Protein AF-0000000074538104 (afdb_homodimer)

Foldseek 3Di:
DDKDWDALVCLVVVLVQVLVVCVVVVRNVVDDDDSVVVSCVCHVVNQKTKMFDDDPHDTFWMWIKGWAADPVVRFIAIETEDTDGHPVCPPVCRRVVVVVVRVVVCVVRVGDDYDYDDDPVPVVVVVVCVVVVDDDDDDDDDDDDDPVNVVVVVVD/DDKDWDALVCLVVVLVQVLVVCVVVVRNVPDDDDSVVVSCVCHVVNQKTKMFDDDPHDTFWMWIKGWAADPVVRFIAIETEDTDGHPVCPPVCRRVVVVVVRVVVCVVRVGDDYDYDDDPVPVVVVVVCVVVVDDDDDDDDDDDDDPVNVVVVVVD

Sequence (312 aa):
MQIRPANIADTHAIIALIKELAEYEKMPDEVKINEEIFKRHIFENRYANALLAEADGQIVGYAIYFHSFSTWLGRAGIHLEDLYVKQEFRGRGAGLAMIKRLVEICEDEGFGRLEWECLDWNEPSIKFYENLGAKRQSGWLKFRLTKDEIAQIARGMQIRPANIADTHAIIALIKELAEYEKMPDEVKINEEIFKRHIFENRYANALLAEADGQIVGYAIYFHSFSTWLGRAGIHLEDLYVKQEFRGRGAGLAMIKRLVEICEDEGFGRLEWECLDWNEPSIKFYENLGAKRQSGWLKFRLTKDEIAQIARG

InterPro domains:
  IPR000182 GNAT domain [PF00583] (28-133)
  IPR000182 GNAT domain [PS51186] (1-155)
  IPR016181 Acyl-CoA N-acyltransferase [SSF55729] (1-144)
  IPR051016 Diverse Substrate Acetyltransferase [PTHR10545] (1-154)

Radius of gyration: 19.45 Å; Cα contacts (8 Å, |Δi|>4): 599; chains: 2; bounding box: 44×61×44 Å

Solvent-accessible surface area (backbone atoms only — not comparable to full-atom values): 16644 Å² total; per-residue (Å²): 121,45,78,42,75,60,54,74,89,43,48,66,63,52,53,52,49,51,49,51,47,27,47,74,70,73,43,54,85,62,55,59,60,45,69,68,54,26,47,40,34,36,65,68,68,53,40,34,47,44,38,32,29,33,48,96,92,36,81,47,30,41,34,36,31,27,50,28,62,37,80,37,50,26,26,33,25,37,34,44,69,43,79,47,59,42,77,92,58,56,96,70,51,56,68,57,53,53,50,40,53,52,32,44,50,29,61,77,72,62,32,50,37,44,32,36,66,41,57,68,80,44,56,72,59,52,51,53,42,48,73,67,58,37,41,80,62,78,62,63,39,38,38,36,32,41,59,65,47,34,53,46,57,59,67,103,122,46,79,43,76,60,55,75,88,43,49,66,63,51,53,53,51,50,50,51,48,26,47,75,70,73,41,53,86,62,54,59,60,45,67,70,55,26,46,40,34,36,67,69,68,52,41,31,48,44,39,32,29,34,49,96,92,36,81,47,30,40,34,36,32,27,52,28,63,37,79,37,51,26,27,33,24,37,35,42,69,42,78,49,57,42,76,92,58,57,95,70,51,56,68,58,53,54,52,42,53,52,34,45,49,29,62,76,70,62,32,47,38,44,32,36,65,40,57,68,81,43,58,72,59,53,52,53,42,48,72,68,61,37,40,79,62,78,64,62,40,38,36,37,32,42,60,67,47,34,52,48,57,58,68,103

Structure (mmCIF, N/CA/C/O backbone):
data_AF-0000000074538104-model_v1
#
loop_
_entity.id
_entity.type
_entity.pdbx_description
1 polymer 'N-acetyltransferase domain-containing protein'
#
loop_
_atom_site.group_PDB
_atom_site.id
_atom_site.type_symbol
_atom_site.label_atom_id
_atom_site.label_alt_id
_atom_site.label_comp_id
_atom_site.label_asym_id
_atom_site.label_entity_id
_atom_site.label_seq_id
_atom_site.pdbx_PDB_ins_code
_atom_site.Cartn_x
_atom_site.Cartn_y
_atom_site.Cartn_z
_atom_site.occupancy
_atom_site.B_iso_or_equiv
_atom_site.auth_seq_id
_atom_site.auth_comp_id
_atom_site.auth_asym_id
_atom_site.auth_atom_id
_atom_site.pdbx_PDB_model_num
ATOM 1 N N . MET A 1 1 ? -9.586 -27.438 -4.395 1 91.75 1 MET A N 1
ATOM 2 C CA . MET A 1 1 ? -8.781 -26.219 -4.242 1 91.75 1 MET A CA 1
ATOM 3 C C . MET A 1 1 ? -8.57 -25.891 -2.77 1 91.75 1 MET A C 1
ATOM 5 O O . MET A 1 1 ? -9.531 -25.828 -1.998 1 91.75 1 MET A O 1
ATOM 9 N N . GLN A 1 2 ? -7.395 -25.859 -2.287 1 96.56 2 GLN A N 1
ATOM 10 C CA . GLN A 1 2 ? -7.043 -25.516 -0.916 1 96.56 2 GLN A CA 1
ATOM 11 C C . GLN A 1 2 ? -6.234 -24.219 -0.87 1 96.56 2 GLN A C 1
ATOM 13 O O . GLN A 1 2 ? -5.309 -24.031 -1.663 1 96.56 2 GLN A O 1
ATOM 18 N N . ILE A 1 3 ? -6.676 -23.312 0.027 1 98.5 3 ILE A N 1
ATOM 19 C CA . ILE A 1 3 ? -5.93 -22.078 0.253 1 98.5 3 ILE A CA 1
ATOM 20 C C . ILE A 1 3 ? -5.219 -22.141 1.604 1 98.5 3 ILE A C 1
ATOM 22 O O . ILE A 1 3 ? -5.836 -22.469 2.621 1 98.5 3 ILE A O 1
ATOM 26 N N . ARG A 1 4 ? -3.984 -21.875 1.626 1 98.44 4 ARG A N 1
ATOM 27 C CA . ARG A 1 4 ? -3.254 -21.875 2.891 1 98.44 4 ARG A CA 1
ATOM 28 C C . ARG A 1 4 ? -2.217 -20.75 2.918 1 98.44 4 ARG A C 1
ATOM 30 O O . ARG A 1 4 ? -1.737 -20.312 1.87 1 98.44 4 ARG A O 1
ATOM 37 N N . PRO A 1 5 ? -1.879 -20.281 4.152 1 98.69 5 PRO A N 1
ATOM 38 C CA . PRO A 1 5 ? -0.744 -19.359 4.234 1 98.69 5 PRO A CA 1
ATOM 39 C C . PRO A 1 5 ? 0.569 -19.984 3.789 1 98.69 5 PRO A C 1
ATOM 41 O O . PRO A 1 5 ? 0.793 -21.188 4.027 1 98.69 5 PRO A O 1
ATOM 44 N N . ALA A 1 6 ? 1.395 -19.219 3.143 1 98.75 6 ALA A N 1
ATOM 45 C CA . ALA A 1 6 ? 2.729 -19.688 2.768 1 98.75 6 ALA A CA 1
ATOM 46 C C . ALA A 1 6 ? 3.662 -19.703 3.977 1 98.75 6 ALA A C 1
ATOM 48 O O . ALA A 1 6 ? 3.41 -19.016 4.973 1 98.75 6 ALA A O 1
ATOM 49 N N . ASN A 1 7 ? 4.633 -20.531 3.936 1 98.25 7 ASN A N 1
ATOM 50 C CA . ASN A 1 7 ? 5.758 -20.5 4.863 1 98.25 7 ASN A CA 1
ATOM 51 C C . ASN A 1 7 ? 7.094 -20.453 4.129 1 98.25 7 ASN A C 1
ATOM 53 O O . ASN A 1 7 ? 7.129 -20.484 2.896 1 98.25 7 ASN A O 1
ATOM 57 N N . ILE A 1 8 ? 8.164 -20.328 4.902 1 98.25 8 ILE A N 1
ATOM 58 C CA . ILE A 1 8 ? 9.484 -20.047 4.352 1 98.25 8 ILE A CA 1
ATOM 59 C C . ILE A 1 8 ? 9.898 -21.188 3.41 1 98.25 8 ILE A C 1
ATOM 61 O O . ILE A 1 8 ? 10.617 -20.953 2.439 1 98.25 8 ILE A O 1
ATOM 65 N N . ALA A 1 9 ? 9.43 -22.375 3.572 1 98 9 ALA A N 1
ATOM 66 C CA . ALA A 1 9 ? 9.766 -23.516 2.727 1 98 9 ALA A CA 1
ATOM 67 C C . ALA A 1 9 ? 9.148 -23.359 1.339 1 98 9 ALA A C 1
ATOM 69 O O . ALA A 1 9 ? 9.539 -24.062 0.399 1 98 9 ALA A O 1
ATOM 70 N N . ASP A 1 10 ? 8.195 -22.469 1.176 1 98.38 10 ASP A N 1
ATOM 71 C CA . ASP A 1 10 ? 7.484 -22.281 -0.087 1 98.38 10 ASP A CA 1
ATOM 72 C C . ASP A 1 10 ? 8.172 -21.234 -0.953 1 98.38 10 ASP A C 1
ATOM 74 O O . ASP A 1 10 ? 7.688 -20.906 -2.035 1 98.38 10 ASP A O 1
ATOM 78 N N . THR A 1 11 ? 9.312 -20.734 -0.512 1 98.38 11 THR A N 1
ATOM 79 C CA . THR A 1 11 ? 9.953 -19.578 -1.119 1 98.38 11 THR A CA 1
ATOM 80 C C . THR A 1 11 ? 10.211 -19.812 -2.605 1 98.38 11 THR A C 1
ATOM 82 O O . THR A 1 11 ? 9.836 -19 -3.443 1 98.38 11 THR A O 1
ATOM 85 N N . HIS A 1 12 ? 10.773 -20.922 -2.93 1 97.88 12 HIS A N 1
ATOM 86 C CA . HIS A 1 12 ? 11.125 -21.203 -4.316 1 97.88 12 HIS A CA 1
ATOM 87 C C . HIS A 1 12 ? 9.883 -21.266 -5.195 1 97.88 12 HIS A C 1
ATOM 89 O O . HIS A 1 12 ? 9.875 -20.734 -6.312 1 97.88 12 HIS A O 1
ATOM 95 N N . ALA A 1 13 ? 8.875 -21.906 -4.711 1 98.25 13 ALA A N 1
ATOM 96 C CA . ALA A 1 13 ? 7.629 -22.031 -5.465 1 98.25 13 ALA A CA 1
ATOM 97 C C . ALA A 1 13 ? 6.996 -20.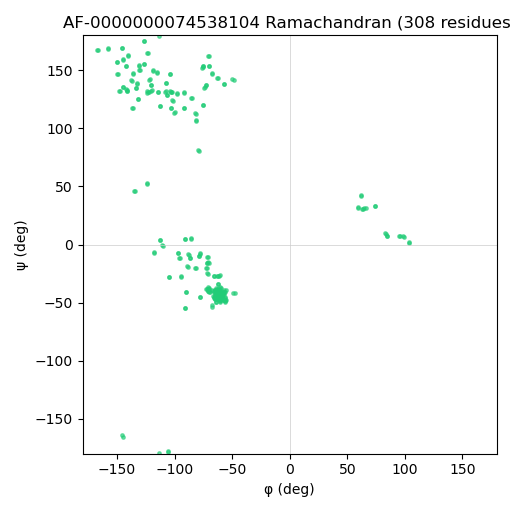672 -5.703 1 98.25 13 ALA A C 1
ATOM 99 O O . ALA A 1 13 ? 6.488 -20.391 -6.793 1 98.25 13 ALA A O 1
ATOM 100 N N . ILE A 1 14 ? 7.02 -19.812 -4.719 1 98.75 14 ILE A N 1
ATOM 101 C CA . ILE A 1 14 ? 6.438 -18.484 -4.824 1 98.75 14 ILE A CA 1
ATOM 102 C C . ILE A 1 14 ? 7.191 -17.672 -5.871 1 98.75 14 ILE A C 1
ATOM 104 O O . ILE A 1 14 ? 6.582 -17.047 -6.75 1 98.75 14 ILE A O 1
ATOM 108 N N . ILE A 1 15 ? 8.523 -17.719 -5.793 1 98.62 15 ILE A N 1
ATOM 109 C CA . ILE A 1 15 ? 9.352 -16.938 -6.715 1 98.62 15 ILE A CA 1
ATOM 110 C C . ILE A 1 15 ? 9.117 -17.422 -8.141 1 98.62 15 ILE A C 1
ATOM 112 O O . ILE A 1 15 ? 9.055 -16.625 -9.078 1 98.62 15 ILE A O 1
ATOM 116 N N . ALA A 1 16 ? 8.953 -18.734 -8.32 1 98.38 16 ALA A N 1
ATOM 117 C CA . ALA A 1 16 ? 8.664 -19.281 -9.641 1 98.38 16 ALA A CA 1
ATOM 118 C C . ALA A 1 16 ? 7.344 -18.75 -10.188 1 98.38 16 ALA A C 1
ATOM 120 O O . ALA A 1 16 ? 7.246 -18.406 -11.367 1 98.38 16 ALA A O 1
ATOM 121 N N . LEU A 1 17 ? 6.371 -18.641 -9.383 1 98.69 17 LEU A N 1
ATOM 122 C CA . LEU A 1 17 ? 5.07 -18.125 -9.797 1 98.69 17 LEU A CA 1
ATOM 123 C C . LEU A 1 17 ? 5.145 -16.625 -10.094 1 98.69 17 LEU A C 1
ATOM 125 O O . LEU A 1 17 ? 4.469 -16.141 -10.992 1 98.69 17 LEU A O 1
ATOM 129 N N . ILE A 1 18 ? 5.934 -15.898 -9.305 1 98.75 18 ILE A N 1
ATOM 130 C CA . ILE A 1 18 ? 6.145 -14.484 -9.57 1 98.75 18 ILE A CA 1
ATOM 131 C C . ILE A 1 18 ? 6.727 -14.305 -10.969 1 98.75 18 ILE A C 1
ATOM 133 O O . ILE A 1 18 ? 6.281 -13.438 -11.734 1 98.75 18 ILE A O 1
ATOM 137 N N . LYS A 1 19 ? 7.676 -15.117 -11.289 1 98.5 19 LYS A N 1
ATOM 138 C CA . LYS A 1 19 ? 8.297 -15.047 -12.609 1 98.5 19 LYS A CA 1
ATOM 139 C C . LYS A 1 19 ? 7.293 -15.391 -13.711 1 98.5 19 LYS A C 1
ATOM 141 O O . LYS A 1 19 ? 7.301 -14.781 -14.781 1 98.5 19 LYS A O 1
ATOM 146 N N . GLU A 1 20 ? 6.453 -16.359 -13.469 1 98.31 20 GLU A N 1
ATOM 147 C CA . GLU A 1 20 ? 5.414 -16.719 -14.43 1 98.31 20 GLU A CA 1
ATOM 148 C C . GLU A 1 20 ? 4.438 -15.562 -14.641 1 98.31 20 GLU A C 1
ATOM 150 O O . GLU A 1 20 ? 4.023 -15.289 -15.766 1 98.31 20 GLU A O 1
ATOM 155 N N . LEU A 1 21 ? 4.082 -14.914 -13.562 1 98.38 21 LEU A N 1
ATOM 156 C CA . LEU A 1 21 ? 3.221 -13.742 -13.664 1 98.38 21 LEU A CA 1
ATOM 157 C C . LEU A 1 21 ? 3.879 -12.656 -14.508 1 98.38 21 LEU A C 1
ATOM 159 O O . LEU A 1 21 ? 3.232 -12.055 -15.367 1 98.38 21 LEU A O 1
ATOM 163 N N . ALA A 1 22 ? 5.109 -12.391 -14.203 1 98.06 22 ALA A N 1
ATOM 164 C CA . ALA A 1 22 ? 5.84 -11.367 -14.953 1 98.06 22 ALA A CA 1
ATOM 165 C C . ALA A 1 22 ? 5.855 -11.695 -16.438 1 98.06 22 ALA A C 1
ATOM 167 O O . ALA A 1 22 ? 5.723 -10.805 -17.281 1 98.06 22 ALA A O 1
ATOM 168 N N . GLU A 1 23 ? 6.035 -12.945 -16.781 1 97.81 23 GLU A N 1
ATOM 169 C CA . GLU A 1 23 ? 5.973 -13.375 -18.172 1 97.81 23 GLU A CA 1
ATOM 170 C C . GLU A 1 23 ? 4.598 -13.109 -18.766 1 97.81 23 GLU A C 1
ATOM 172 O O . GLU A 1 23 ? 4.488 -12.555 -19.875 1 97.81 23 GLU A O 1
ATOM 177 N N . TYR A 1 24 ? 3.615 -13.484 -18.031 1 96.88 24 TYR A N 1
ATOM 178 C CA . TYR A 1 24 ? 2.242 -13.258 -18.469 1 96.88 24 TYR A CA 1
ATOM 179 C C . TYR A 1 24 ? 1.994 -11.773 -18.734 1 96.88 24 TYR A C 1
ATOM 181 O O . TYR A 1 24 ? 1.3 -11.406 -19.688 1 96.88 24 TYR A O 1
ATOM 189 N N . GLU A 1 25 ? 2.576 -10.906 -17.875 1 96.44 25 GLU A N 1
ATOM 190 C CA . GLU A 1 25 ? 2.381 -9.461 -17.953 1 96.44 25 GLU A CA 1
ATOM 191 C C . GLU A 1 25 ? 3.371 -8.828 -18.922 1 96.44 25 GLU A C 1
ATOM 193 O O . GLU A 1 25 ? 3.447 -7.598 -19.031 1 96.44 25 GLU A O 1
ATOM 198 N N . LYS A 1 26 ? 4.211 -9.625 -19.641 1 96.12 26 LYS A N 1
ATOM 199 C CA . LYS A 1 26 ? 5.148 -9.203 -20.688 1 96.12 26 LYS A CA 1
ATOM 200 C C . LYS A 1 26 ? 6.254 -8.328 -20.094 1 96.12 26 LYS A C 1
ATOM 202 O O . LYS A 1 26 ? 6.742 -7.41 -20.766 1 96.12 26 LYS A O 1
ATOM 207 N N . MET A 1 27 ? 6.625 -8.594 -18.781 1 95.94 27 MET A N 1
ATOM 208 C CA . MET A 1 27 ? 7.68 -7.832 -18.125 1 95.94 27 MET A CA 1
ATOM 209 C C . MET A 1 27 ? 8.625 -8.758 -17.375 1 95.94 27 MET A C 1
ATOM 211 O O . MET A 1 27 ? 8.938 -8.523 -16.203 1 95.94 27 MET A O 1
ATOM 215 N N . PRO A 1 28 ? 9.094 -9.891 -17.969 1 95.81 28 PRO A N 1
ATOM 216 C CA . PRO A 1 28 ? 9.93 -10.852 -17.234 1 95.81 28 PRO A CA 1
ATOM 217 C C . PRO A 1 28 ? 11.242 -10.25 -16.766 1 95.81 28 PRO A C 1
ATOM 219 O O . PRO A 1 28 ? 11.781 -10.664 -15.727 1 95.81 28 PRO A O 1
ATOM 222 N N . ASP A 1 29 ? 11.766 -9.234 -17.453 1 96.06 29 ASP A N 1
ATOM 223 C CA . ASP A 1 29 ? 13.07 -8.664 -17.141 1 96.06 29 ASP A CA 1
ATOM 224 C C . ASP A 1 29 ? 13 -7.738 -15.938 1 96.06 29 ASP A C 1
ATOM 226 O O . ASP A 1 29 ? 14.031 -7.332 -15.391 1 96.06 29 ASP A O 1
ATOM 230 N N . GLU A 1 30 ? 11.836 -7.484 -15.484 1 95.62 30 GLU A N 1
ATOM 231 C CA . GLU A 1 30 ? 11.648 -6.559 -14.375 1 95.62 30 GLU A CA 1
ATOM 232 C C . GLU A 1 30 ? 11.781 -7.277 -13.031 1 95.62 30 GLU A C 1
ATOM 234 O O . GLU A 1 30 ? 11.891 -6.637 -11.984 1 95.62 30 GLU A O 1
ATOM 239 N N . VAL A 1 31 ? 11.805 -8.602 -13.023 1 98.12 31 VAL A N 1
ATOM 240 C CA . VAL A 1 31 ? 11.922 -9.367 -11.789 1 98.12 31 VAL A CA 1
ATOM 241 C C . VAL A 1 31 ? 13.391 -9.445 -11.367 1 98.12 31 VAL A C 1
ATOM 243 O O . VAL A 1 31 ? 14.219 -10.016 -12.078 1 98.12 31 VAL A O 1
ATOM 246 N N . LYS A 1 32 ? 13.711 -8.812 -10.266 1 98.12 32 LYS A N 1
ATOM 247 C CA . LYS A 1 32 ? 15.078 -8.719 -9.766 1 98.12 32 LYS A CA 1
ATOM 248 C C . LYS A 1 32 ? 15.172 -9.25 -8.336 1 98.12 32 LYS A C 1
ATOM 250 O O . LYS A 1 32 ? 15.82 -8.641 -7.484 1 98.12 32 LYS A O 1
ATOM 255 N N . ILE A 1 33 ? 14.672 -10.438 -8.148 1 98.31 33 ILE A N 1
ATOM 256 C CA . ILE A 1 33 ? 14.539 -10.984 -6.801 1 98.31 33 ILE A CA 1
ATOM 257 C C . ILE A 1 33 ? 15.844 -11.648 -6.375 1 98.31 33 ILE A C 1
ATOM 259 O O . ILE A 1 33 ? 16.406 -12.453 -7.113 1 98.31 33 ILE A O 1
ATOM 263 N N . ASN A 1 34 ? 16.344 -11.227 -5.23 1 98.12 34 ASN A N 1
ATOM 264 C CA . ASN A 1 34 ? 17.312 -11.992 -4.445 1 98.12 34 ASN A CA 1
ATOM 265 C C . ASN A 1 34 ? 16.609 -12.875 -3.412 1 98.12 34 ASN A C 1
ATOM 267 O O . ASN A 1 34 ? 15.938 -12.359 -2.512 1 98.12 34 ASN A O 1
ATOM 271 N N . GLU A 1 35 ? 16.766 -14.172 -3.545 1 98.19 35 GLU A N 1
ATOM 272 C CA . GLU A 1 35 ? 15.984 -15.117 -2.762 1 98.19 35 GLU A CA 1
ATOM 273 C C . GLU A 1 35 ? 16.172 -14.898 -1.266 1 98.19 35 GLU A C 1
ATOM 275 O O . GLU A 1 35 ? 15.219 -14.953 -0.494 1 98.19 35 GLU A O 1
ATOM 280 N N . GLU A 1 36 ? 17.375 -14.672 -0.862 1 98.06 36 GLU A N 1
ATOM 281 C CA . GLU A 1 36 ? 17.656 -14.492 0.559 1 98.06 36 GLU A CA 1
ATOM 282 C C . GLU A 1 36 ? 16.969 -13.234 1.099 1 98.06 36 GLU A C 1
ATOM 284 O O . GLU A 1 36 ? 16.406 -13.25 2.191 1 98.06 36 GLU A O 1
ATOM 289 N N . ILE A 1 37 ? 17.094 -12.211 0.357 1 98.19 37 ILE A N 1
ATOM 290 C CA . ILE A 1 37 ? 16.453 -10.961 0.762 1 98.19 37 ILE A CA 1
ATOM 291 C C . ILE A 1 37 ? 14.938 -11.141 0.784 1 98.19 37 ILE A C 1
ATOM 293 O O . ILE A 1 37 ? 14.266 -10.688 1.716 1 98.19 37 ILE A O 1
ATOM 297 N N . PHE A 1 38 ? 14.445 -11.852 -0.234 1 98.62 38 PHE A N 1
ATOM 298 C CA . PHE A 1 38 ? 13.016 -12.133 -0.314 1 98.62 38 PHE A CA 1
ATOM 299 C C . PHE A 1 38 ? 12.539 -12.867 0.933 1 98.62 38 PHE A C 1
ATOM 301 O O . PHE A 1 38 ? 11.578 -12.445 1.577 1 98.62 38 PHE A O 1
ATOM 308 N N . LYS A 1 39 ? 13.211 -13.852 1.328 1 97.94 39 LYS A N 1
ATOM 309 C CA . LYS A 1 39 ? 12.883 -14.656 2.498 1 97.94 39 LYS A CA 1
ATOM 310 C C . LYS A 1 39 ? 12.883 -13.812 3.77 1 97.94 39 LYS A C 1
ATOM 312 O O . LYS A 1 39 ? 11.961 -13.898 4.578 1 97.94 39 LYS A O 1
ATOM 317 N N . ARG A 1 40 ? 13.875 -13.078 3.844 1 98.06 40 ARG A N 1
ATOM 318 C CA . ARG A 1 40 ? 14.016 -12.258 5.043 1 98.06 40 ARG A CA 1
ATOM 319 C C . ARG A 1 40 ? 12.891 -11.227 5.141 1 98.06 40 ARG A C 1
ATOM 321 O O . ARG A 1 40 ? 12.266 -11.086 6.191 1 98.06 40 ARG A O 1
ATOM 328 N N . HIS A 1 41 ? 12.602 -10.57 4.047 1 98.62 41 HIS A N 1
ATOM 329 C CA . HIS A 1 41 ? 11.633 -9.477 4.055 1 98.62 41 HIS A CA 1
ATOM 330 C C . HIS A 1 41 ? 10.219 -10 4.25 1 98.62 41 HIS A C 1
ATOM 332 O O . HIS A 1 41 ? 9.406 -9.359 4.926 1 98.62 41 HIS A O 1
ATOM 338 N N . ILE A 1 42 ? 9.906 -11.117 3.654 1 98.5 42 ILE A N 1
ATOM 339 C CA . ILE A 1 42 ? 8.523 -11.57 3.688 1 98.5 42 ILE A CA 1
ATOM 340 C C . ILE A 1 42 ? 8.297 -12.453 4.914 1 98.5 42 ILE A C 1
ATOM 342 O O . ILE A 1 42 ? 7.289 -12.3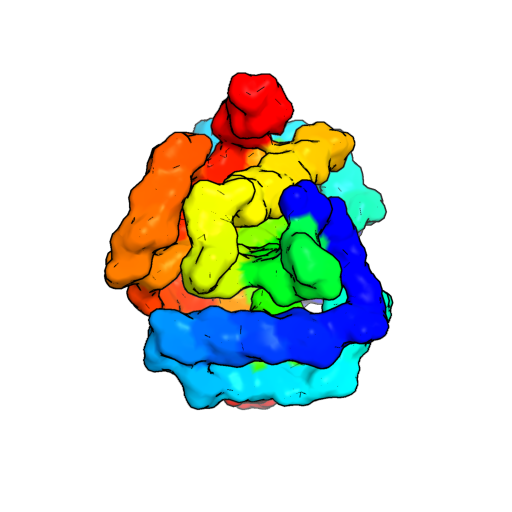12 5.613 1 98.5 42 ILE A O 1
ATOM 346 N N . PHE A 1 43 ? 9.266 -13.359 5.258 1 98.19 43 PHE A N 1
ATOM 347 C CA . PHE A 1 43 ? 8.961 -14.398 6.238 1 98.19 43 PHE A CA 1
ATOM 348 C C . PHE A 1 43 ? 9.609 -14.078 7.582 1 98.19 43 PHE A C 1
ATOM 350 O O . PHE A 1 43 ? 9.094 -14.469 8.633 1 98.19 43 PHE A O 1
ATOM 357 N N . GLU A 1 44 ? 10.672 -13.391 7.613 1 97.62 44 GLU A N 1
ATOM 358 C CA . GLU A 1 44 ? 11.305 -13.023 8.875 1 97.62 44 GLU A CA 1
ATOM 359 C C . GLU A 1 44 ? 10.789 -11.688 9.383 1 97.62 44 GLU A C 1
ATOM 361 O O . GLU A 1 44 ? 10.273 -11.594 10.5 1 97.62 44 GLU A O 1
ATOM 366 N N . ASN A 1 45 ? 10.883 -10.648 8.531 1 98.19 45 ASN A N 1
ATOM 367 C CA . ASN A 1 45 ? 10.469 -9.305 8.922 1 98.19 45 ASN A CA 1
ATOM 368 C C . ASN A 1 45 ? 8.953 -9.125 8.781 1 98.19 45 ASN A C 1
ATOM 370 O O . ASN A 1 45 ? 8.383 -8.18 9.328 1 98.19 45 ASN A O 1
ATOM 374 N N . ARG A 1 46 ? 8.289 -9.953 7.984 1 98.06 46 ARG A N 1
ATOM 375 C CA . ARG A 1 46 ? 6.836 -10.016 7.812 1 98.06 46 ARG A CA 1
ATOM 376 C C . ARG A 1 46 ? 6.293 -8.695 7.266 1 98.06 46 ARG A C 1
ATOM 378 O O . ARG A 1 46 ? 5.258 -8.211 7.723 1 98.06 46 ARG A O 1
ATOM 385 N N . TYR A 1 47 ? 7.051 -8.117 6.246 1 98.75 47 TYR A N 1
ATOM 386 C CA . TYR A 1 47 ? 6.59 -6.902 5.586 1 98.75 47 TYR A CA 1
ATOM 387 C C . TYR A 1 47 ? 5.41 -7.199 4.668 1 98.75 47 TYR A C 1
ATOM 389 O O . TYR A 1 47 ? 4.684 -6.285 4.266 1 98.75 47 TYR A O 1
ATOM 397 N N . ALA A 1 48 ? 5.258 -8.469 4.285 1 98.75 48 ALA A N 1
ATOM 398 C CA . ALA A 1 48 ? 4.141 -8.945 3.477 1 98.75 48 ALA A CA 1
ATOM 399 C C . ALA A 1 48 ? 3.746 -10.367 3.865 1 98.75 48 ALA A C 1
ATOM 401 O O . ALA A 1 48 ? 4.426 -11.008 4.668 1 98.75 48 ALA A O 1
ATOM 402 N N . ASN A 1 49 ? 2.637 -10.75 3.342 1 98.75 49 ASN A N 1
ATOM 403 C CA . ASN A 1 49 ? 2.102 -12.094 3.521 1 98.75 49 ASN A CA 1
ATOM 404 C C . ASN A 1 49 ? 1.787 -12.758 2.184 1 98.75 49 ASN A C 1
ATOM 406 O O . ASN A 1 49 ? 1.58 -12.07 1.181 1 98.75 49 ASN A O 1
ATOM 410 N N . ALA A 1 50 ? 1.811 -14.078 2.254 1 98.88 50 ALA A N 1
ATOM 411 C CA . ALA A 1 50 ? 1.508 -14.812 1.028 1 98.88 50 ALA A CA 1
ATOM 412 C C . ALA A 1 50 ? 0.517 -15.945 1.297 1 98.88 50 ALA A C 1
ATOM 414 O O . ALA A 1 50 ? 0.61 -16.625 2.316 1 98.88 50 ALA A O 1
ATOM 415 N N . LEU A 1 51 ? -0.465 -16.062 0.439 1 98.88 51 LEU A N 1
ATOM 416 C CA . LEU A 1 51 ? -1.356 -17.203 0.354 1 98.88 51 LEU A CA 1
ATOM 417 C C . LEU A 1 51 ? -1.001 -18.078 -0.842 1 98.88 51 LEU A C 1
ATOM 419 O O . LEU A 1 51 ? -0.583 -17.578 -1.886 1 98.88 51 LEU A O 1
ATOM 423 N N . LEU A 1 52 ? -1.193 -19.375 -0.686 1 98.88 52 LEU A N 1
ATOM 424 C CA . LEU A 1 52 ? -1.009 -20.312 -1.78 1 98.88 52 LEU A CA 1
ATOM 425 C C . LEU A 1 52 ? -2.297 -21.078 -2.061 1 98.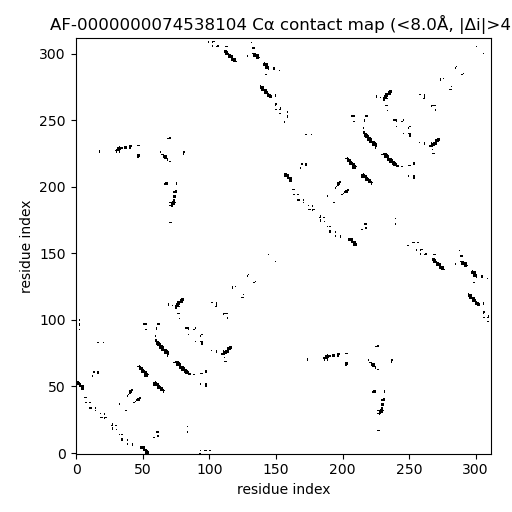88 52 LEU A C 1
ATOM 427 O O . LEU A 1 52 ? -3.004 -21.484 -1.131 1 98.88 52 LEU A O 1
ATOM 431 N N . ALA A 1 53 ? -2.576 -21.219 -3.316 1 98.81 53 ALA A N 1
ATOM 432 C CA . ALA A 1 53 ? -3.625 -22.125 -3.775 1 98.81 53 ALA A CA 1
ATOM 433 C C . ALA A 1 53 ? -3.039 -23.469 -4.227 1 98.81 53 ALA A C 1
ATOM 435 O O . ALA A 1 53 ? -2.096 -23.5 -5.02 1 98.81 53 ALA A O 1
ATOM 436 N N . GLU A 1 54 ? -3.594 -24.5 -3.715 1 98.31 54 GLU A N 1
ATOM 437 C CA . GLU A 1 54 ? -3.137 -25.844 -4.059 1 98.31 54 GLU A CA 1
ATOM 438 C C . GLU A 1 54 ? -4.258 -26.656 -4.695 1 98.31 54 GLU A C 1
ATOM 440 O O . GLU A 1 54 ? -5.402 -26.609 -4.246 1 98.31 54 GLU A O 1
ATOM 445 N N . ALA A 1 55 ? -3.945 -27.297 -5.758 1 96.12 55 ALA A N 1
ATOM 446 C CA . ALA A 1 55 ? -4.832 -28.219 -6.461 1 96.12 55 ALA A CA 1
ATOM 447 C C . ALA A 1 55 ? -4.051 -29.391 -7.066 1 96.12 55 ALA A C 1
ATOM 449 O O . ALA A 1 55 ? -2.959 -29.188 -7.609 1 96.12 55 ALA A O 1
ATOM 450 N N . ASP A 1 56 ? -4.641 -30.641 -6.883 1 93.06 56 ASP A N 1
ATOM 451 C CA . ASP A 1 56 ? -4.047 -31.828 -7.488 1 93.06 56 ASP A CA 1
ATOM 452 C C . ASP A 1 56 ? -2.613 -32.031 -7.004 1 93.06 56 ASP A C 1
ATOM 454 O O . ASP A 1 56 ? -1.713 -32.281 -7.805 1 93.06 56 ASP A O 1
ATOM 458 N N . GLY A 1 57 ? -2.34 -31.641 -5.789 1 92.5 57 GLY A N 1
ATOM 459 C CA . GLY A 1 57 ? -1.068 -31.891 -5.133 1 92.5 57 GLY A CA 1
ATOM 460 C C . GLY A 1 57 ? 0.011 -30.891 -5.504 1 92.5 57 GLY A C 1
ATOM 461 O O . GLY A 1 57 ? 1.185 -31.094 -5.188 1 92.5 57 GLY A O 1
ATOM 462 N N . GLN A 1 58 ? -0.405 -29.844 -6.188 1 96.19 58 GLN A N 1
ATOM 463 C CA . GLN A 1 58 ? 0.595 -28.859 -6.59 1 96.19 58 GLN A CA 1
ATOM 464 C C . GLN A 1 58 ? 0.148 -27.453 -6.234 1 96.19 58 GLN A C 1
ATOM 466 O O . GLN A 1 58 ? -1.049 -27.188 -6.094 1 96.19 58 GLN A O 1
ATOM 471 N N . ILE A 1 59 ? 1.152 -26.594 -6.047 1 98.31 59 ILE A N 1
ATOM 472 C CA . ILE A 1 59 ? 0.872 -25.172 -5.898 1 98.31 59 ILE A CA 1
ATOM 473 C C . ILE A 1 59 ? 0.522 -24.562 -7.258 1 98.31 59 ILE A C 1
ATOM 475 O O . ILE A 1 59 ? 1.339 -24.594 -8.18 1 98.31 59 ILE A O 1
ATOM 479 N N . VAL A 1 60 ? -0.7 -24 -7.383 1 98.06 60 VAL A N 1
ATOM 480 C CA . VAL A 1 60 ? -1.172 -23.609 -8.703 1 98.06 60 VAL A CA 1
ATOM 481 C C . VAL A 1 60 ? -1.396 -22.094 -8.75 1 98.06 60 VAL A C 1
ATOM 483 O O . VAL A 1 60 ? -1.705 -21.531 -9.805 1 98.06 60 VAL A O 1
ATOM 486 N N . GLY A 1 61 ? -1.289 -21.391 -7.617 1 98.69 61 GLY A N 1
ATOM 487 C CA . GLY A 1 61 ? -1.485 -19.953 -7.543 1 98.69 61 GLY A CA 1
ATOM 488 C C . GLY A 1 61 ? -1.002 -19.344 -6.234 1 98.69 61 GLY A C 1
ATOM 489 O O . GLY A 1 61 ? -0.66 -20.078 -5.301 1 98.69 61 GLY A O 1
ATOM 490 N N . TYR A 1 62 ? -0.927 -18.031 -6.262 1 98.88 62 TYR A N 1
ATOM 491 C CA . TYR A 1 62 ? -0.507 -17.312 -5.059 1 98.88 62 TYR A CA 1
ATOM 492 C C . TYR A 1 62 ? -1.136 -15.93 -4.996 1 98.88 62 TYR A C 1
ATOM 494 O O . TYR A 1 62 ? -1.616 -15.414 -6.008 1 98.88 62 TYR A O 1
ATOM 502 N N . ALA A 1 63 ? -1.222 -15.398 -3.82 1 98.94 63 ALA A N 1
ATOM 503 C CA . ALA A 1 63 ? -1.517 -14 -3.539 1 98.94 63 ALA A CA 1
ATOM 504 C C . ALA A 1 63 ? -0.527 -13.422 -2.531 1 98.94 63 ALA A C 1
ATOM 506 O O . ALA A 1 63 ? -0.272 -14.023 -1.486 1 98.94 63 ALA A O 1
ATOM 507 N N . ILE A 1 64 ? 0.11 -12.344 -2.875 1 98.94 64 ILE A N 1
ATOM 508 C CA . ILE A 1 64 ? 0.937 -11.602 -1.932 1 98.94 64 ILE A CA 1
ATOM 509 C C . ILE A 1 64 ? 0.244 -10.289 -1.559 1 98.94 64 ILE A C 1
ATOM 511 O O . ILE A 1 64 ? -0.255 -9.578 -2.43 1 98.94 64 ILE A O 1
ATOM 515 N N . TYR A 1 65 ? 0.181 -10.023 -0.268 1 98.94 65 TYR A N 1
ATOM 516 C CA . TYR A 1 65 ? -0.508 -8.828 0.221 1 98.94 65 TYR A CA 1
ATOM 517 C C . TYR A 1 65 ? 0.196 -8.258 1.444 1 98.94 65 TYR A C 1
ATOM 519 O O . TYR A 1 65 ? 1.009 -8.938 2.076 1 98.94 65 TYR A O 1
ATOM 527 N N . PHE A 1 66 ? -0.023 -7.016 1.736 1 98.88 66 PHE A N 1
ATOM 528 C CA . PHE A 1 66 ? 0.467 -6.371 2.949 1 98.88 66 PHE A CA 1
ATOM 529 C C . PHE A 1 66 ? -0.584 -5.43 3.523 1 98.88 66 PHE A C 1
ATOM 531 O O . PHE A 1 66 ? -1.579 -5.125 2.861 1 98.88 66 PHE A O 1
ATOM 538 N N . HIS A 1 67 ? -0.412 -5.055 4.777 1 98.75 67 HIS A N 1
ATOM 539 C CA . HIS A 1 67 ? -1.37 -4.172 5.43 1 98.75 67 HIS A CA 1
ATOM 540 C C . HIS A 1 67 ? -1.23 -2.738 4.926 1 98.75 67 HIS A C 1
ATOM 542 O O . HIS A 1 67 ? -0.115 -2.252 4.723 1 98.75 67 HIS A O 1
ATOM 548 N N . SER A 1 68 ? -2.336 -2.154 4.656 1 98.81 68 SER A N 1
ATOM 549 C CA . SER A 1 68 ? -2.43 -0.749 4.273 1 98.81 68 SER A CA 1
ATOM 550 C C . SER A 1 68 ? -3.162 0.065 5.332 1 98.81 68 SER A C 1
ATOM 552 O O . SER A 1 68 ? -3.525 -0.462 6.387 1 98.81 68 SER A O 1
ATOM 554 N N . PHE A 1 69 ? -3.305 1.353 5.098 1 98.88 69 PHE A N 1
ATOM 555 C CA . PHE A 1 69 ? -3.982 2.229 6.047 1 98.88 69 PHE A CA 1
ATOM 556 C C . PHE A 1 69 ? -4.703 3.357 5.316 1 98.88 69 PHE A C 1
ATOM 558 O O . PHE A 1 69 ? -4.152 3.961 4.395 1 98.88 69 PHE A O 1
ATOM 565 N N . SER A 1 70 ? -5.895 3.562 5.664 1 98.5 70 SER A N 1
ATOM 566 C CA . SER A 1 70 ? -6.668 4.695 5.172 1 98.5 70 SER A CA 1
ATOM 567 C C . SER A 1 70 ? -6.781 5.789 6.23 1 98.5 70 SER A C 1
ATOM 569 O O . SER A 1 70 ? -7.414 5.59 7.27 1 98.5 70 SER A O 1
ATOM 571 N N . THR A 1 71 ? -6.246 6.941 5.941 1 98 71 THR A N 1
ATOM 572 C CA . THR A 1 71 ? -6.324 8.047 6.891 1 98 71 THR A CA 1
ATOM 573 C C . THR A 1 71 ? -7.746 8.602 6.965 1 98 71 THR A C 1
ATOM 575 O O . THR A 1 71 ? -8.148 9.148 7.988 1 98 71 THR A O 1
ATOM 578 N N . TRP A 1 72 ? -8.539 8.43 5.91 1 97.12 72 TRP A N 1
ATOM 579 C CA . TRP A 1 72 ? -9.922 8.898 5.906 1 97.12 72 TRP A CA 1
ATOM 580 C C . TRP A 1 72 ? -10.797 8.023 6.801 1 97.12 72 TRP A C 1
ATOM 582 O O . TRP A 1 72 ? -11.648 8.539 7.531 1 97.12 72 TRP A O 1
ATOM 592 N N . LEU A 1 73 ? -10.508 6.781 6.758 1 98.12 73 LEU A N 1
ATOM 593 C CA . LEU A 1 73 ? -11.273 5.863 7.602 1 98.12 73 LEU A CA 1
ATOM 594 C C . LEU A 1 73 ? -10.625 5.723 8.977 1 98.12 73 LEU A C 1
ATOM 596 O O . LEU A 1 73 ? -11.258 5.254 9.922 1 98.12 73 LEU A O 1
ATOM 600 N N . GLY A 1 74 ? -9.328 6.105 9.047 1 98 74 GLY A N 1
ATOM 601 C CA . GLY A 1 74 ? -8.578 5.844 10.258 1 98 74 GLY A CA 1
ATOM 602 C C . GLY A 1 74 ? -8.438 4.363 10.562 1 98 74 GLY A C 1
ATOM 603 O O . GLY A 1 74 ? -8.453 3.959 11.727 1 98 74 GLY A O 1
ATOM 604 N N . ARG A 1 75 ? -8.406 3.576 9.523 1 97.56 75 ARG A N 1
ATOM 605 C CA . ARG A 1 75 ? -8.383 2.123 9.656 1 97.56 75 ARG A CA 1
ATOM 606 C C . ARG A 1 75 ? -7.367 1.503 8.695 1 97.56 75 ARG A C 1
ATOM 608 O O . ARG A 1 75 ? -7.172 2.002 7.586 1 97.56 75 ARG A O 1
ATOM 615 N N . ALA A 1 76 ? -6.809 0.393 9.219 1 98.75 76 ALA A N 1
ATOM 616 C CA . ALA A 1 76 ? -5.961 -0.41 8.336 1 98.75 76 ALA A CA 1
ATOM 617 C C . ALA A 1 76 ? -6.797 -1.1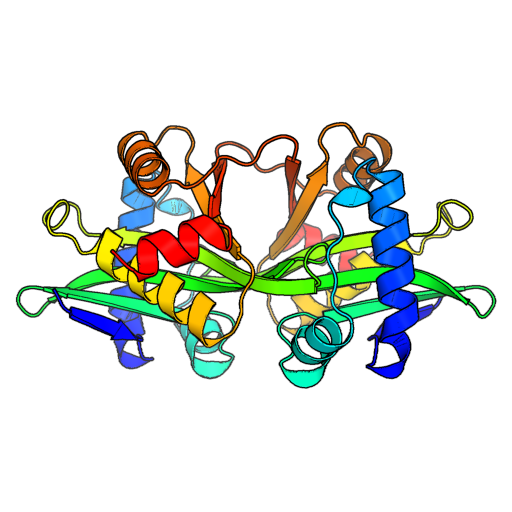23 7.277 1 98.75 76 ALA A C 1
ATOM 619 O O . ALA A 1 76 ? -8.023 -1.162 7.371 1 98.75 76 ALA A O 1
ATOM 620 N N . GLY A 1 77 ? -6.184 -1.568 6.254 1 98.81 77 GLY A N 1
ATOM 621 C CA . GLY A 1 77 ? -6.699 -2.406 5.18 1 98.81 77 GLY A CA 1
ATOM 622 C C . GLY A 1 77 ? -5.668 -3.379 4.641 1 98.81 77 GLY A C 1
ATOM 623 O O . GLY A 1 77 ? -4.684 -3.689 5.316 1 98.81 77 GLY A O 1
ATOM 624 N N . ILE A 1 78 ? -6 -3.9 3.477 1 98.94 78 ILE A N 1
ATOM 625 C CA . ILE A 1 78 ? -5.082 -4.793 2.775 1 98.94 78 ILE A CA 1
ATOM 626 C C . ILE A 1 78 ? -4.797 -4.242 1.379 1 98.94 78 ILE A C 1
ATOM 628 O O . ILE A 1 78 ? -5.711 -3.783 0.687 1 98.94 78 ILE A O 1
ATOM 632 N N . HIS A 1 79 ? -3.561 -4.195 1.064 1 98.94 79 HIS A N 1
ATOM 633 C CA . HIS A 1 79 ? -3.154 -4.043 -0.328 1 98.94 79 HIS A CA 1
ATOM 634 C C . HIS A 1 79 ? -2.752 -5.383 -0.934 1 98.94 79 HIS A C 1
ATOM 636 O O . HIS A 1 79 ? -1.788 -6.008 -0.487 1 98.94 79 HIS A O 1
ATOM 642 N N . LEU A 1 80 ? -3.535 -5.855 -1.921 1 98.94 80 LEU A N 1
ATOM 643 C CA . LEU A 1 80 ? -3.197 -7.047 -2.689 1 98.94 80 LEU A CA 1
ATOM 644 C C . LEU A 1 80 ? -2.197 -6.719 -3.793 1 98.94 80 LEU A C 1
ATOM 646 O O . LEU A 1 80 ? -2.561 -6.113 -4.805 1 98.94 80 LEU A O 1
ATOM 650 N N . GLU A 1 81 ? -0.971 -7.113 -3.631 1 98.81 81 GLU A N 1
ATOM 651 C CA . GLU A 1 81 ? 0.106 -6.781 -4.559 1 98.81 81 GLU A CA 1
ATOM 652 C C . GLU A 1 81 ? 0.053 -7.66 -5.801 1 98.81 81 GLU A C 1
ATOM 654 O O . GLU A 1 81 ? 0.252 -7.18 -6.918 1 98.81 81 GLU A O 1
ATOM 659 N N . ASP A 1 82 ? -0.154 -8.945 -5.535 1 98.62 82 ASP A N 1
ATOM 660 C CA .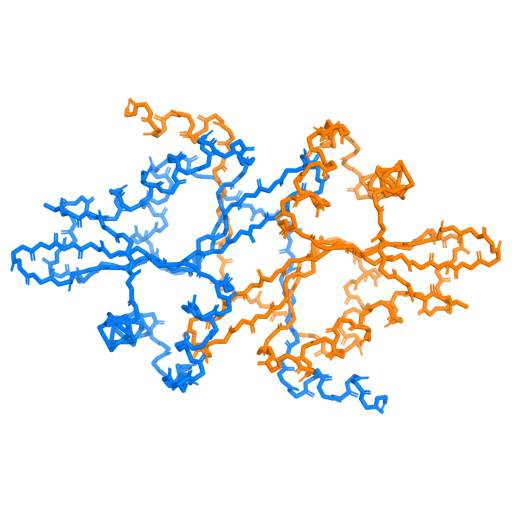 ASP A 1 82 ? -0.223 -9.914 -6.625 1 98.62 82 ASP A CA 1
ATOM 661 C C . ASP A 1 82 ? -1.356 -10.914 -6.398 1 98.62 82 ASP A C 1
ATOM 663 O O . ASP A 1 82 ? -1.595 -11.352 -5.27 1 98.62 82 ASP A O 1
ATOM 667 N N . LEU A 1 83 ? -1.955 -11.227 -7.445 1 98.69 83 LEU A N 1
ATOM 668 C CA . LEU A 1 83 ? -2.834 -12.383 -7.555 1 98.69 83 LEU A CA 1
ATOM 669 C C . LEU A 1 83 ? -2.594 -13.125 -8.867 1 98.69 83 LEU A C 1
ATOM 671 O O . LEU A 1 83 ? -2.74 -12.547 -9.945 1 98.69 83 LEU A O 1
ATOM 675 N N . TYR A 1 84 ? -2.154 -14.375 -8.719 1 98.62 84 TYR A N 1
ATOM 676 C CA . TYR A 1 84 ? -1.827 -15.133 -9.922 1 98.62 84 TYR A CA 1
ATOM 677 C C . TYR A 1 84 ? -2.266 -16.594 -9.789 1 98.62 84 TYR A C 1
ATOM 679 O O . TYR A 1 84 ? -2.084 -17.203 -8.734 1 98.62 84 TYR A O 1
ATOM 687 N N . VAL A 1 85 ? -2.902 -17.078 -10.758 1 98.19 85 VAL A N 1
ATOM 688 C CA . VAL A 1 85 ? -3.246 -18.484 -10.93 1 98.19 85 VAL A CA 1
ATOM 689 C C . VAL A 1 85 ? -2.709 -18.984 -12.266 1 98.19 85 VAL A C 1
ATOM 691 O O . VAL A 1 85 ? -2.883 -18.344 -13.297 1 98.19 85 VAL A O 1
ATOM 694 N N . LYS A 1 86 ? -2.037 -20.141 -12.211 1 97.88 86 LYS A N 1
ATOM 695 C CA . LYS A 1 86 ? -1.574 -20.734 -13.461 1 97.88 86 LYS A CA 1
ATOM 696 C C . LYS A 1 86 ? -2.701 -20.812 -14.484 1 97.88 86 LYS A C 1
ATOM 698 O O . LYS A 1 86 ? -3.84 -21.125 -14.141 1 97.88 86 LYS A O 1
ATOM 703 N N . GLN A 1 87 ? -2.307 -20.562 -15.719 1 95.56 87 GLN A N 1
ATOM 704 C CA . GLN A 1 87 ? -3.297 -20.438 -16.781 1 95.56 87 GLN A CA 1
ATOM 705 C C . GLN A 1 87 ? -4.137 -21.703 -16.891 1 95.56 87 GLN A C 1
ATOM 707 O O . GLN A 1 87 ? -5.359 -21.641 -17.031 1 95.56 87 GLN A O 1
ATOM 712 N N . GLU A 1 88 ? -3.535 -22.859 -16.781 1 95 88 GLU A N 1
ATOM 713 C CA . GLU A 1 88 ? -4.207 -24.141 -16.984 1 95 88 GLU A CA 1
ATOM 714 C C . GLU A 1 88 ? -5.164 -24.438 -15.828 1 95 88 GLU A C 1
ATOM 716 O O . GLU A 1 88 ? -5.992 -25.344 -15.93 1 95 88 GLU A O 1
ATOM 721 N N . PHE A 1 89 ? -5.105 -23.688 -14.766 1 96.25 89 PHE A N 1
ATOM 722 C CA . PHE A 1 89 ? -5.941 -23.969 -13.602 1 96.25 89 PHE A CA 1
ATOM 723 C C . PHE A 1 89 ? -6.973 -22.859 -13.398 1 96.25 89 PHE A C 1
ATOM 725 O O . PHE A 1 89 ? -7.703 -22.859 -12.406 1 96.25 89 PHE A O 1
ATOM 732 N N . ARG A 1 90 ? -7.02 -21.891 -14.289 1 95.38 90 ARG A N 1
ATOM 733 C CA . ARG A 1 90 ? -7.984 -20.797 -14.18 1 95.38 90 ARG A CA 1
ATOM 734 C C . ARG A 1 90 ? -9.398 -21.281 -14.461 1 95.38 90 ARG A C 1
ATOM 736 O O . ARG A 1 90 ? -9.586 -22.359 -15.047 1 95.38 90 ARG A O 1
ATOM 743 N N . GLY A 1 91 ? -10.383 -20.594 -13.906 1 93.12 91 GLY A N 1
ATOM 744 C CA . GLY A 1 91 ? -11.773 -20.984 -14.07 1 93.12 91 GLY A CA 1
ATOM 745 C C . GLY A 1 91 ? -12.219 -22.047 -13.086 1 93.12 91 GLY A C 1
ATOM 746 O O . GLY A 1 91 ? -13.336 -22.562 -13.18 1 93.12 91 GLY A O 1
ATOM 747 N N . ARG A 1 92 ? -11.383 -22.359 -12.141 1 94.06 92 ARG A N 1
ATOM 748 C CA . ARG A 1 92 ? -11.695 -23.406 -11.164 1 94.06 92 ARG A CA 1
ATOM 749 C C . ARG A 1 92 ? -11.922 -22.812 -9.781 1 94.06 92 ARG A C 1
ATOM 751 O O . ARG A 1 92 ? -12.078 -23.531 -8.805 1 94.06 92 ARG A O 1
ATOM 758 N N . GLY A 1 93 ? -11.805 -21.531 -9.656 1 95.31 93 GLY A N 1
ATOM 759 C CA . GLY A 1 93 ? -12.219 -20.875 -8.422 1 95.31 93 GLY A CA 1
ATOM 760 C C . GLY A 1 93 ? -11.055 -20.484 -7.535 1 95.31 93 GLY A C 1
ATOM 761 O O . GLY A 1 93 ? -11.25 -19.922 -6.457 1 95.31 93 GLY A O 1
ATOM 762 N N . ALA A 1 94 ? -9.82 -20.734 -7.93 1 97 94 ALA A N 1
ATOM 763 C CA . ALA A 1 94 ? -8.656 -20.469 -7.09 1 97 94 ALA A CA 1
ATOM 764 C C . ALA A 1 94 ? -8.523 -18.984 -6.793 1 97 94 ALA A C 1
ATOM 766 O O . ALA A 1 94 ? -8.289 -18.594 -5.645 1 97 94 ALA A O 1
ATOM 767 N N . GLY A 1 95 ? -8.695 -18.141 -7.816 1 97.31 95 GLY A N 1
ATOM 768 C CA . GLY A 1 95 ? -8.609 -16.703 -7.625 1 97.31 95 GLY A CA 1
ATOM 769 C C . GLY A 1 95 ? -9.641 -16.156 -6.652 1 97.31 95 GLY A C 1
ATOM 770 O O . GLY A 1 95 ? -9.305 -15.406 -5.734 1 97.31 95 GLY A O 1
ATOM 771 N N . LEU A 1 96 ? -10.828 -16.594 -6.84 1 96.81 96 LEU A N 1
ATOM 772 C CA . LEU A 1 96 ? -11.914 -16.156 -5.961 1 96.81 96 LEU A CA 1
ATOM 773 C C . LEU A 1 96 ? -11.68 -16.641 -4.535 1 96.81 96 LEU A C 1
ATOM 775 O O . LEU A 1 96 ? -11.945 -15.922 -3.574 1 96.81 96 LEU A O 1
ATOM 779 N N . ALA A 1 97 ? -11.227 -17.844 -4.402 1 97.5 97 ALA A N 1
ATOM 780 C CA . ALA A 1 97 ? -10.969 -18.406 -3.08 1 97.5 97 ALA A CA 1
ATOM 781 C C . ALA A 1 97 ? -9.922 -17.594 -2.326 1 97.5 97 ALA A C 1
ATOM 783 O O . ALA A 1 97 ? -10.047 -17.391 -1.118 1 97.5 97 ALA A O 1
ATOM 784 N N . MET A 1 98 ? -8.898 -17.141 -2.994 1 98.44 98 MET A N 1
ATOM 785 C CA . MET A 1 98 ? -7.867 -16.328 -2.35 1 98.44 98 MET A CA 1
ATOM 786 C C . MET A 1 98 ? -8.406 -14.953 -1.97 1 98.44 98 MET A C 1
ATOM 788 O O . MET A 1 98 ? -8.117 -14.453 -0.884 1 98.44 98 MET A O 1
ATOM 792 N N . ILE A 1 99 ? -9.211 -14.328 -2.828 1 98.56 99 ILE A N 1
ATOM 793 C CA . ILE A 1 99 ? -9.836 -13.047 -2.514 1 98.56 99 ILE A CA 1
ATOM 794 C C . ILE A 1 99 ? -10.758 -13.203 -1.305 1 98.56 99 ILE A C 1
ATOM 796 O O . ILE A 1 99 ? -10.758 -12.359 -0.408 1 98.56 99 ILE A O 1
ATOM 800 N N . LYS A 1 100 ? -11.5 -14.258 -1.251 1 98 100 LYS A N 1
ATOM 801 C CA . LYS A 1 100 ? -12.398 -14.516 -0.127 1 98 100 LYS A CA 1
ATOM 802 C C . LYS A 1 100 ? -11.617 -14.625 1.182 1 98 100 LYS A C 1
ATOM 804 O O . LYS A 1 100 ? -12.062 -14.133 2.219 1 98 100 LYS A O 1
ATOM 809 N N . ARG A 1 101 ? -10.539 -15.273 1.13 1 98.31 101 ARG A N 1
ATOM 810 C CA . ARG A 1 101 ? -9.703 -15.352 2.324 1 98.31 101 ARG A CA 1
ATOM 811 C C . ARG A 1 101 ? -9.273 -13.969 2.785 1 98.31 101 ARG A C 1
ATOM 813 O O . ARG A 1 101 ? -9.25 -13.68 3.984 1 98.31 101 ARG A O 1
ATOM 820 N N . LEU A 1 102 ? -8.891 -13.094 1.842 1 98.81 102 L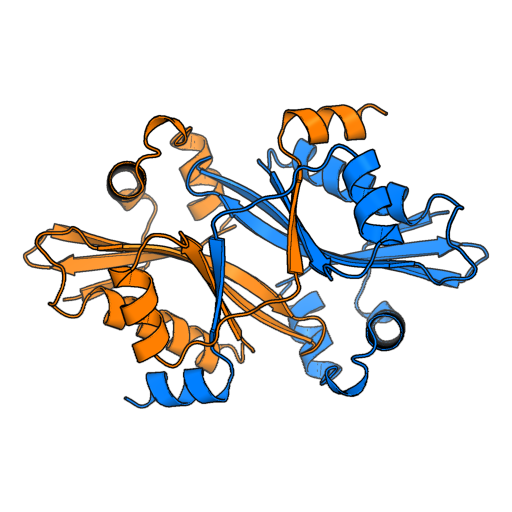EU A N 1
ATOM 821 C CA . LEU A 1 102 ? -8.477 -11.734 2.18 1 98.81 102 LEU A CA 1
ATOM 822 C C . LEU A 1 102 ? -9.648 -10.945 2.76 1 98.81 102 LEU A C 1
ATOM 824 O O . LEU A 1 102 ? -9.477 -10.188 3.715 1 98.81 102 LEU A O 1
ATOM 828 N N . VAL A 1 103 ? -10.789 -11.125 2.154 1 98.44 103 VAL A N 1
ATOM 829 C CA . VAL A 1 103 ? -11.992 -10.453 2.641 1 98.44 103 VAL A CA 1
ATOM 830 C C . VAL A 1 103 ? -12.305 -10.922 4.062 1 98.44 103 VAL A C 1
ATOM 832 O O . VAL A 1 103 ? -12.68 -10.117 4.918 1 98.44 103 VAL A O 1
ATOM 835 N N . GLU A 1 104 ? -12.156 -12.164 4.355 1 98.19 104 GLU A N 1
ATOM 836 C CA . GLU A 1 104 ? -12.352 -12.703 5.695 1 98.19 104 GLU A CA 1
ATOM 837 C C . GLU A 1 104 ? -11.391 -12.07 6.695 1 98.19 104 GLU A C 1
ATOM 839 O O . GLU A 1 104 ? -11.773 -11.75 7.824 1 98.19 104 GLU A O 1
ATOM 844 N N . ILE A 1 105 ? -10.18 -11.914 6.301 1 98.25 105 ILE A N 1
ATOM 845 C CA . ILE A 1 105 ? -9.195 -11.25 7.145 1 98.25 105 ILE A CA 1
ATOM 846 C C . ILE A 1 105 ? -9.641 -9.82 7.438 1 98.25 105 ILE A C 1
ATOM 848 O O . ILE A 1 105 ? -9.562 -9.359 8.578 1 98.25 105 ILE A O 1
ATOM 852 N N . CYS A 1 106 ? -10.078 -9.125 6.41 1 98.62 106 CYS A N 1
ATOM 853 C CA . CYS A 1 106 ? -10.562 -7.762 6.59 1 98.62 106 CYS A CA 1
ATOM 854 C C . CYS A 1 106 ? -11.688 -7.711 7.621 1 98.62 106 CYS A C 1
ATOM 856 O O . CYS A 1 106 ? -11.695 -6.844 8.492 1 98.62 106 CYS A O 1
ATOM 858 N N . GLU A 1 107 ? -12.594 -8.625 7.496 1 98 107 GLU A N 1
ATOM 859 C CA . GLU A 1 107 ? -13.711 -8.664 8.43 1 98 107 GLU A CA 1
ATOM 860 C C . GLU A 1 107 ? -13.242 -8.961 9.844 1 98 107 GLU A C 1
ATOM 862 O O . GLU A 1 107 ? -13.625 -8.281 10.797 1 98 107 GLU A O 1
ATOM 867 N N . ASP A 1 108 ? -12.453 -9.961 9.992 1 97.75 108 ASP A N 1
ATOM 868 C CA . ASP A 1 108 ? -11.984 -10.414 11.305 1 97.75 108 ASP A CA 1
ATOM 869 C C . ASP A 1 108 ? -11.203 -9.312 12.016 1 97.75 108 ASP A C 1
ATOM 871 O O . ASP A 1 108 ? -11.312 -9.156 13.234 1 97.75 108 ASP A O 1
ATOM 875 N N . GLU A 1 109 ? -10.43 -8.523 11.258 1 97.5 109 GLU A N 1
ATOM 876 C CA . GLU A 1 109 ? -9.523 -7.551 11.844 1 97.5 109 GLU A CA 1
ATOM 877 C C . GLU A 1 109 ? -10.148 -6.16 11.875 1 97.5 109 GLU A C 1
ATOM 879 O O . GLU A 1 109 ? -9.562 -5.223 12.43 1 97.5 109 GLU A O 1
ATOM 884 N N . GLY A 1 110 ? -11.336 -6.004 11.234 1 97.31 110 GLY A N 1
ATOM 885 C CA . GLY A 1 110 ? -11.984 -4.703 11.164 1 97.31 110 GLY A CA 1
ATOM 886 C C . GLY A 1 110 ? -11.305 -3.754 10.195 1 97.31 110 GLY A C 1
ATOM 887 O O . GLY A 1 110 ? -11.227 -2.551 10.453 1 97.31 110 GLY A O 1
ATOM 888 N N . PHE A 1 111 ? -10.734 -4.266 9.102 1 98.38 111 PHE A N 1
ATOM 889 C CA . PHE A 1 111 ? -10.07 -3.461 8.086 1 98.38 111 PHE A CA 1
ATOM 890 C C . PHE A 1 111 ? -11.094 -2.756 7.199 1 98.38 111 PHE A C 1
ATOM 892 O O . PHE A 1 111 ? -12.195 -3.262 6.996 1 98.38 111 PHE A O 1
ATOM 899 N N . GLY A 1 112 ? -10.688 -1.635 6.68 1 96.44 112 GLY A N 1
ATOM 900 C CA . GLY A 1 112 ? -11.641 -0.759 6.016 1 96.44 112 GLY A CA 1
ATOM 901 C C . GLY A 1 112 ? -11.703 -0.98 4.516 1 96.44 112 GLY A C 1
ATOM 902 O O . GLY A 1 112 ? -12.703 -0.632 3.875 1 96.44 112 GLY A O 1
ATOM 903 N N . ARG A 1 113 ? -10.578 -1.46 3.967 1 97.94 113 ARG A N 1
ATOM 904 C CA . ARG A 1 113 ? -10.492 -1.576 2.516 1 97.94 113 ARG A CA 1
ATOM 905 C C . ARG A 1 113 ? -9.594 -2.736 2.109 1 97.94 113 ARG A C 1
ATOM 907 O O . ARG A 1 113 ? -8.695 -3.125 2.859 1 97.94 113 ARG A O 1
ATOM 914 N N . LEU A 1 114 ? -9.961 -3.346 0.998 1 98.81 114 LEU A N 1
ATOM 915 C CA . LEU A 1 114 ? -9.07 -4.172 0.187 1 98.81 114 LEU A CA 1
ATOM 916 C C . LEU A 1 114 ? -8.805 -3.521 -1.165 1 98.81 114 LEU A C 1
ATOM 918 O O . LEU A 1 114 ? -9.734 -3.279 -1.937 1 98.81 114 LEU A O 1
ATOM 922 N N . GLU A 1 115 ? -7.5 -3.211 -1.453 1 98.88 115 GLU A N 1
ATOM 923 C CA . GLU A 1 115 ? -7.16 -2.459 -2.658 1 98.88 115 GLU A CA 1
ATOM 924 C C . GLU A 1 115 ? -6.039 -3.145 -3.438 1 98.88 115 GLU A C 1
ATOM 926 O O . GLU A 1 115 ? -5.238 -3.885 -2.863 1 98.88 115 GLU A O 1
ATOM 931 N N . TRP A 1 116 ? -6.059 -2.957 -4.738 1 98.69 116 TRP A N 1
ATOM 932 C CA . TRP A 1 116 ? -5.012 -3.492 -5.602 1 98.69 116 TRP A CA 1
ATOM 933 C C . TRP A 1 116 ? -4.949 -2.729 -6.918 1 98.69 116 TRP A C 1
ATOM 935 O O . TRP A 1 116 ? -5.754 -1.824 -7.16 1 98.69 116 TRP A O 1
ATOM 945 N N . GLU A 1 117 ? -3.912 -2.951 -7.68 1 98.12 117 GLU A N 1
ATOM 946 C CA . GLU A 1 117 ? -3.764 -2.424 -9.031 1 98.12 117 GLU A CA 1
ATOM 947 C C . GLU A 1 117 ? -3.742 -3.547 -10.062 1 98.12 117 GLU A C 1
ATOM 949 O O . GLU A 1 117 ? -3.312 -4.664 -9.766 1 98.12 117 GLU A O 1
ATOM 954 N N . CYS A 1 118 ? -4.219 -3.246 -11.156 1 97.56 118 CYS A N 1
ATOM 955 C CA . CYS A 1 118 ? -4.27 -4.145 -12.297 1 97.56 118 CYS A CA 1
ATOM 956 C C . CYS A 1 118 ? -3.779 -3.449 -13.562 1 97.56 118 CYS A C 1
ATOM 958 O O . CYS A 1 118 ? -4.074 -2.273 -13.781 1 97.56 118 CYS A O 1
ATOM 960 N N . LEU A 1 119 ? -3.004 -4.16 -14.367 1 97.88 119 LEU A N 1
ATOM 961 C CA . LEU A 1 119 ? -2.592 -3.609 -15.656 1 97.88 119 LEU A CA 1
ATOM 962 C C . LEU A 1 119 ? -3.805 -3.234 -16.5 1 97.88 119 LEU A C 1
ATOM 964 O O . LEU A 1 119 ? -4.766 -4.004 -16.594 1 97.88 119 LEU A O 1
ATOM 968 N N . ASP A 1 120 ? -3.736 -2.074 -17.172 1 97.31 120 ASP A N 1
ATOM 969 C CA . ASP A 1 120 ? -4.93 -1.501 -17.781 1 97.31 120 ASP A CA 1
ATOM 970 C C . ASP A 1 120 ? -5.258 -2.195 -19.094 1 97.31 120 ASP A C 1
ATOM 972 O O . ASP A 1 120 ? -6.344 -2.008 -19.656 1 97.31 120 ASP A O 1
ATOM 976 N N . TRP A 1 121 ? -4.387 -3.061 -19.656 1 97.69 121 TRP A N 1
ATOM 977 C CA . TRP A 1 121 ? -4.66 -3.812 -20.891 1 97.69 121 TRP A CA 1
ATOM 978 C C . TRP A 1 121 ? -5.188 -5.207 -20.562 1 97.69 121 TRP A C 1
ATOM 980 O O . TRP A 1 121 ? -5.641 -5.93 -21.453 1 97.69 121 TRP A O 1
ATOM 990 N N . ASN A 1 122 ? -5.098 -5.629 -19.25 1 96.81 122 ASN A N 1
ATOM 991 C CA . ASN A 1 122 ? -5.426 -6.984 -18.828 1 96.81 122 ASN A CA 1
ATOM 992 C C . ASN A 1 122 ? -6.934 -7.18 -18.688 1 96.81 122 ASN A C 1
ATOM 994 O O . ASN A 1 122 ? -7.453 -7.309 -17.578 1 96.81 122 ASN A O 1
ATOM 998 N N . GLU A 1 123 ? -7.598 -7.406 -19.75 1 96.81 123 GLU A N 1
ATOM 999 C CA . GLU A 1 123 ? -9.055 -7.426 -19.828 1 96.81 123 GLU A CA 1
ATOM 1000 C C . GLU A 1 123 ? -9.633 -8.547 -18.969 1 96.81 123 GLU A C 1
ATOM 1002 O O . GLU A 1 123 ? -10.609 -8.336 -18.234 1 96.81 123 GLU A O 1
ATOM 1007 N N . PRO A 1 124 ? -9.094 -9.758 -19.047 1 94.69 124 PRO A N 1
ATOM 1008 C CA . PRO A 1 124 ? -9.656 -10.828 -18.234 1 94.69 124 PRO A CA 1
ATOM 1009 C C . PRO A 1 124 ? -9.633 -10.5 -16.734 1 94.69 124 PRO A C 1
ATOM 1011 O O . PRO A 1 124 ? -10.617 -10.75 -16.031 1 94.69 124 PRO A O 1
ATOM 1014 N N . SER A 1 125 ? -8.531 -9.922 -16.25 1 96.5 125 SER A N 1
ATOM 1015 C CA . SER A 1 125 ? -8.445 -9.539 -14.844 1 96.5 125 SER A CA 1
ATOM 1016 C C . SER A 1 125 ? -9.414 -8.414 -14.508 1 96.5 125 SER A C 1
ATOM 1018 O O . SER A 1 125 ? -10.078 -8.445 -13.477 1 96.5 125 SER A O 1
ATOM 1020 N N . ILE A 1 126 ? -9.469 -7.438 -15.367 1 97.69 126 ILE A N 1
ATOM 1021 C CA . ILE A 1 126 ? -10.359 -6.297 -15.172 1 97.69 126 ILE A CA 1
ATOM 1022 C C . ILE A 1 126 ? -11.797 -6.773 -15.047 1 97.69 126 ILE A C 1
ATOM 1024 O O . ILE A 1 126 ? -12.508 -6.398 -14.102 1 97.69 126 ILE A O 1
ATOM 1028 N N . LYS A 1 127 ? -12.227 -7.637 -15.922 1 96.88 127 LYS A N 1
ATOM 1029 C CA . LYS A 1 127 ? -13.578 -8.188 -15.883 1 96.88 127 LYS A CA 1
ATOM 1030 C C . LYS A 1 127 ? -13.812 -8.984 -14.602 1 96.88 127 LYS A C 1
ATOM 1032 O O . LYS A 1 127 ? -14.883 -8.906 -14.008 1 96.88 127 LYS A O 1
ATOM 1037 N N . PHE A 1 128 ? -12.836 -9.758 -14.234 1 97 128 PHE A N 1
ATOM 1038 C CA . PHE A 1 128 ? -12.898 -10.523 -13 1 97 128 PHE A CA 1
ATOM 1039 C C . PHE A 1 128 ? -13.156 -9.617 -11.805 1 97 128 PHE A C 1
ATOM 1041 O O . PHE A 1 128 ? -14.055 -9.875 -11 1 97 128 PHE A O 1
ATOM 1048 N N . TYR A 1 129 ? -12.414 -8.5 -11.672 1 97.94 129 TYR A N 1
ATOM 1049 C CA . TYR A 1 129 ? -12.516 -7.598 -10.531 1 97.94 129 TYR A CA 1
ATOM 1050 C C . TYR A 1 129 ? -13.828 -6.824 -10.562 1 97.94 129 TYR A C 1
ATOM 1052 O O . TYR A 1 129 ? -14.438 -6.59 -9.523 1 97.94 129 TYR A O 1
ATOM 1060 N N . GLU A 1 130 ? -14.203 -6.418 -11.727 1 97.19 130 GLU A N 1
ATOM 1061 C CA . GLU A 1 130 ? -15.484 -5.734 -11.867 1 97.19 130 GLU A CA 1
ATOM 1062 C C . GLU A 1 130 ? -16.641 -6.645 -11.469 1 97.19 130 GLU A C 1
ATOM 1064 O O . GLU A 1 130 ? -17.594 -6.199 -10.812 1 97.19 130 GLU A O 1
ATOM 1069 N N . ASN A 1 131 ? -16.547 -7.91 -11.844 1 95.75 131 ASN A N 1
ATOM 1070 C CA . ASN A 1 131 ? -17.578 -8.883 -11.477 1 95.75 131 ASN A CA 1
ATOM 1071 C C . ASN A 1 131 ? -17.609 -9.117 -9.969 1 95.75 131 ASN A C 1
ATOM 1073 O O . ASN A 1 131 ? -18.656 -9.484 -9.422 1 95.75 131 ASN A O 1
ATOM 1077 N N . LEU A 1 132 ? -16.5 -8.93 -9.289 1 95.94 132 LEU A N 1
ATOM 1078 C CA . LEU A 1 132 ? -16.422 -9.039 -7.836 1 95.94 132 LEU A CA 1
ATOM 1079 C C . LEU A 1 132 ? -17.125 -7.867 -7.164 1 95.94 132 LEU A C 1
ATOM 1081 O O . LEU A 1 132 ? -17.359 -7.898 -5.953 1 95.94 132 LEU A O 1
ATOM 1085 N N . GLY A 1 133 ? -17.391 -6.789 -7.938 1 97.12 133 GLY A N 1
ATOM 1086 C CA . GLY A 1 133 ? -18 -5.59 -7.391 1 97.12 133 GLY A CA 1
ATOM 1087 C C . GLY A 1 133 ? -16.984 -4.523 -7.008 1 97.12 133 GLY A C 1
ATOM 1088 O O . GLY A 1 133 ? -17.344 -3.529 -6.371 1 97.12 133 GLY A O 1
ATOM 1089 N N . ALA A 1 134 ? -15.727 -4.777 -7.359 1 98.25 134 ALA A N 1
ATOM 1090 C CA . ALA A 1 134 ? -14.695 -3.779 -7.066 1 98.25 134 ALA A CA 1
ATOM 1091 C C . ALA A 1 134 ? -14.906 -2.516 -7.898 1 98.25 134 ALA A C 1
ATOM 1093 O O . ALA A 1 134 ? -15.328 -2.588 -9.055 1 98.25 134 ALA A O 1
ATOM 1094 N N . LYS A 1 135 ? -14.555 -1.389 -7.324 1 98 135 LYS A N 1
ATOM 1095 C CA . LYS A 1 135 ? -14.695 -0.109 -8.016 1 98 135 LYS A CA 1
ATOM 1096 C C . LYS A 1 135 ? -13.344 0.444 -8.438 1 98 135 LYS A C 1
ATOM 1098 O O . LYS A 1 135 ? -12.367 0.352 -7.688 1 98 135 LYS A O 1
ATOM 1103 N N . ARG A 1 136 ? -13.414 0.961 -9.617 1 97.5 136 ARG A N 1
ATOM 1104 C CA . ARG A 1 136 ? -12.211 1.655 -10.07 1 97.5 136 ARG A CA 1
ATOM 1105 C C . ARG A 1 136 ? -12.039 2.986 -9.344 1 97.5 136 ARG A C 1
ATOM 1107 O O . ARG A 1 136 ? -13.016 3.703 -9.117 1 97.5 136 ARG A O 1
ATOM 1114 N N . GLN A 1 137 ? -10.75 3.238 -8.945 1 97.25 137 GLN A N 1
ATOM 1115 C CA . GLN A 1 137 ? -10.383 4.523 -8.359 1 97.25 137 GLN A CA 1
ATOM 1116 C C . GLN A 1 137 ? -9.672 5.414 -9.375 1 97.25 137 GLN A C 1
ATOM 1118 O O . GLN A 1 137 ? -8.734 4.977 -10.039 1 97.25 137 GLN A O 1
ATOM 1123 N N . SER A 1 138 ? -10.227 6.621 -9.594 1 95.94 138 SER A N 1
ATOM 1124 C CA . SER A 1 138 ? -9.641 7.555 -10.547 1 95.94 138 SER A CA 1
ATOM 1125 C C . SER A 1 138 ? -9.305 8.883 -9.883 1 95.94 138 SER A C 1
ATOM 1127 O O . SER A 1 138 ? -9.664 9.117 -8.727 1 95.94 138 SER A O 1
ATOM 1129 N N . GLY A 1 139 ? -8.516 9.688 -10.531 1 96.06 139 GLY A N 1
ATOM 1130 C CA . GLY A 1 139 ? -8.211 11.023 -10.055 1 96.06 139 GLY A CA 1
ATOM 1131 C C . GLY A 1 139 ? -6.891 11.109 -9.32 1 96.06 139 GLY A C 1
ATOM 1132 O O . GLY A 1 139 ? -6.559 12.156 -8.742 1 96.06 139 GLY A O 1
ATOM 1133 N N . TRP A 1 140 ? -6.145 10.031 -9.344 1 96.56 140 TRP A N 1
ATOM 1134 C CA . TRP A 1 140 ? -4.871 9.992 -8.633 1 96.56 140 TRP A CA 1
ATOM 1135 C C . TRP A 1 140 ? -3.725 9.68 -9.594 1 96.56 140 TRP A C 1
ATOM 1137 O O . TRP A 1 140 ? -3.873 8.859 -10.5 1 96.56 140 TRP A O 1
ATOM 1147 N N . LEU A 1 141 ? -2.676 10.32 -9.359 1 97.5 141 LEU A N 1
ATOM 1148 C CA . LEU A 1 141 ? -1.412 10 -10.008 1 97.5 141 LEU A CA 1
ATOM 1149 C C . LEU A 1 141 ? -0.497 9.219 -9.07 1 97.5 141 LEU A C 1
ATOM 1151 O O . LEU A 1 141 ? -0.318 9.609 -7.91 1 97.5 141 LEU A O 1
ATOM 1155 N N . LYS A 1 142 ? 0.038 8.156 -9.547 1 98.06 142 LYS A N 1
ATOM 1156 C CA . LYS A 1 142 ? 0.971 7.355 -8.758 1 98.06 142 LYS A CA 1
ATOM 1157 C C . LYS A 1 142 ? 2.412 7.797 -9 1 98.06 142 LYS A C 1
ATOM 1159 O O . LYS A 1 142 ? 2.828 7.98 -10.141 1 98.06 142 LYS A O 1
ATOM 1164 N N . PHE A 1 143 ? 3.178 8.031 -7.867 1 98.69 143 PHE A N 1
ATOM 1165 C CA . PHE A 1 143 ? 4.582 8.422 -7.93 1 98.69 143 PHE A CA 1
ATOM 1166 C C . PHE A 1 143 ? 5.465 7.387 -7.246 1 98.69 143 PHE A C 1
ATOM 1168 O O . PHE A 1 143 ? 5.023 6.699 -6.324 1 98.69 143 PHE A O 1
ATOM 1175 N N . ARG A 1 144 ? 6.703 7.316 -7.816 1 98.62 144 ARG A N 1
ATOM 1176 C CA . ARG A 1 144 ? 7.648 6.352 -7.262 1 98.62 144 ARG A CA 1
ATOM 1177 C C . ARG A 1 144 ? 9.062 6.926 -7.242 1 98.62 144 ARG A C 1
ATOM 1179 O O . ARG A 1 144 ? 9.484 7.59 -8.188 1 98.62 144 ARG A O 1
ATOM 1186 N N . LEU A 1 145 ? 9.711 6.754 -6.094 1 98.62 145 LEU A N 1
ATOM 1187 C CA . LEU A 1 145 ? 11.164 6.852 -5.992 1 98.62 145 LEU A CA 1
ATOM 1188 C C . LEU A 1 145 ? 11.797 5.469 -5.895 1 98.62 145 LEU A C 1
ATOM 1190 O O . LEU A 1 145 ? 11.344 4.629 -5.113 1 98.62 145 LEU A O 1
ATOM 1194 N N . THR A 1 146 ? 12.836 5.219 -6.719 1 97.62 146 THR A N 1
ATOM 1195 C CA . THR A 1 146 ? 13.57 3.961 -6.668 1 97.62 146 THR A CA 1
ATOM 1196 C C . THR A 1 146 ? 14.93 4.16 -6.004 1 97.62 146 THR A C 1
ATOM 1198 O O . THR A 1 146 ? 15.219 5.234 -5.477 1 97.62 146 THR A O 1
ATOM 1201 N N . LYS A 1 147 ? 15.633 3.068 -5.957 1 95.69 147 LYS A N 1
ATOM 1202 C CA . LYS A 1 147 ? 16.891 3.035 -5.223 1 95.69 147 LYS A CA 1
ATOM 1203 C C . LYS A 1 147 ? 17.766 4.234 -5.578 1 95.69 147 LYS A C 1
ATOM 1205 O O . LYS A 1 147 ? 18.359 4.867 -4.699 1 95.69 147 LYS A O 1
ATOM 1210 N N . ASP A 1 148 ? 17.844 4.602 -6.824 1 95.44 148 ASP A N 1
ATOM 1211 C CA . ASP A 1 148 ? 18.719 5.684 -7.27 1 95.44 148 ASP A CA 1
ATOM 1212 C C . ASP A 1 148 ? 18.234 7.031 -6.734 1 95.44 148 ASP A C 1
ATOM 1214 O O . ASP A 1 148 ? 19.031 7.805 -6.184 1 95.44 148 ASP A O 1
ATOM 1218 N N . GLU A 1 149 ? 16.984 7.336 -6.977 1 96.81 149 GLU A N 1
ATOM 1219 C CA . GLU A 1 149 ? 16.438 8.594 -6.492 1 96.81 149 GLU A CA 1
ATOM 1220 C C . GLU A 1 149 ? 16.5 8.68 -4.969 1 96.81 149 GLU A C 1
ATOM 1222 O O . GLU A 1 149 ? 16.766 9.742 -4.41 1 96.81 149 GLU A O 1
ATOM 1227 N N . ILE A 1 150 ? 16.234 7.523 -4.301 1 97.75 150 ILE A N 1
ATOM 1228 C CA . ILE A 1 150 ? 16.297 7.457 -2.848 1 97.75 150 ILE A CA 1
ATOM 1229 C C . ILE A 1 150 ? 17.703 7.812 -2.377 1 97.75 150 ILE A C 1
ATOM 1231 O O . ILE A 1 150 ? 17.875 8.656 -1.498 1 97.75 150 ILE A O 1
ATOM 1235 N N . ALA A 1 151 ? 18.672 7.242 -2.986 1 96.62 151 ALA A N 1
ATOM 1236 C CA . ALA A 1 151 ? 20.062 7.512 -2.621 1 96.62 151 ALA A CA 1
ATOM 1237 C C . ALA A 1 151 ? 20.422 8.969 -2.869 1 96.62 151 ALA A C 1
ATOM 1239 O O . ALA A 1 151 ? 21.125 9.594 -2.062 1 96.62 151 ALA A O 1
ATOM 1240 N N . GLN A 1 152 ? 19.938 9.539 -3.953 1 96.5 152 GLN A N 1
ATOM 1241 C CA . GLN A 1 152 ? 20.219 10.922 -4.305 1 96.5 152 GLN A CA 1
ATOM 1242 C C . GLN A 1 152 ? 19.641 11.883 -3.277 1 96.5 152 GLN A C 1
ATOM 1244 O O . GLN A 1 152 ? 20.312 12.828 -2.848 1 96.5 152 GLN A O 1
ATOM 1249 N N . ILE A 1 153 ? 18.422 11.641 -2.896 1 96.38 153 ILE A N 1
ATOM 1250 C CA . ILE A 1 153 ? 17.75 12.508 -1.93 1 96.38 153 ILE A CA 1
ATOM 1251 C C . ILE A 1 153 ? 18.422 12.375 -0.566 1 96.38 153 ILE A C 1
ATOM 1253 O O . ILE A 1 153 ? 18.609 13.367 0.141 1 96.38 153 ILE A O 1
ATOM 1257 N N . ALA A 1 154 ? 18.812 11.125 -0.212 1 93.44 154 ALA A N 1
ATOM 1258 C CA . ALA A 1 154 ? 19.469 10.867 1.072 1 93.44 154 ALA A CA 1
ATOM 1259 C C . ALA A 1 154 ? 20.797 11.602 1.171 1 93.44 154 ALA A C 1
ATOM 1261 O O . ALA A 1 154 ? 21.172 12.07 2.246 1 93.44 154 ALA A O 1
ATOM 1262 N N . ARG A 1 155 ? 21.422 11.719 0.093 1 90.69 155 ARG A N 1
ATOM 1263 C CA . ARG A 1 155 ? 22.75 12.312 0.074 1 90.69 155 ARG A CA 1
ATOM 1264 C C . ARG A 1 155 ? 22.688 13.828 -0.084 1 90.69 155 ARG A C 1
ATOM 1266 O O . ARG A 1 155 ? 23.641 14.531 0.201 1 90.69 155 ARG A O 1
ATOM 1273 N N . GLY A 1 156 ? 21.484 14.445 -0.348 1 83.06 156 GLY A N 1
ATOM 1274 C CA . GLY A 1 156 ? 21.375 15.883 -0.521 1 83.06 156 GLY A CA 1
ATOM 1275 C C . GLY A 1 156 ? 21.812 16.359 -1.892 1 83.06 156 GLY A C 1
ATOM 1276 O O . GLY A 1 156 ? 22.797 15.859 -2.434 1 83.06 156 GLY A O 1
ATOM 1277 N N . MET B 1 1 ? 12.758 23.656 12.133 1 91.69 1 MET B N 1
ATOM 1278 C CA . MET B 1 1 ? 11.891 22.547 11.758 1 91.69 1 MET B CA 1
ATOM 1279 C C . MET B 1 1 ? 12.391 21.234 12.352 1 91.69 1 MET B C 1
ATOM 1281 O O . MET B 1 1 ? 13.562 20.891 12.203 1 91.69 1 MET B O 1
ATOM 1285 N N . GLN B 1 2 ? 11.656 20.594 13.172 1 96.62 2 GLN B N 1
ATOM 1286 C CA . GLN B 1 2 ? 11.992 19.312 13.773 1 96.62 2 GLN B CA 1
ATOM 1287 C C . GLN B 1 2 ? 11.031 18.219 13.297 1 96.62 2 GLN B C 1
ATOM 1289 O O . GLN B 1 2 ? 9.82 18.422 13.242 1 96.62 2 GLN B O 1
ATOM 1294 N N . ILE B 1 3 ? 11.633 17.078 12.859 1 98.5 3 ILE B N 1
ATOM 1295 C CA . ILE B 1 3 ? 10.844 15.914 12.484 1 98.5 3 ILE B CA 1
ATOM 1296 C C . ILE B 1 3 ? 10.969 14.836 13.555 1 98.5 3 ILE B C 1
ATOM 1298 O O . ILE B 1 3 ? 12.078 14.484 13.969 1 98.5 3 ILE B O 1
ATOM 1302 N N . ARG B 1 4 ? 9.898 14.352 14.008 1 98.44 4 ARG B N 1
ATOM 1303 C CA . ARG B 1 4 ? 9.945 13.273 15 1 98.44 4 ARG B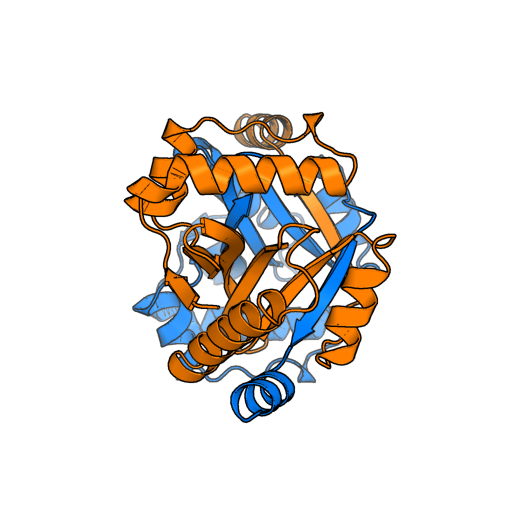 CA 1
ATOM 1304 C C . ARG B 1 4 ? 8.836 12.258 14.758 1 98.44 4 ARG B C 1
ATOM 1306 O O . ARG B 1 4 ? 7.797 12.594 14.18 1 98.44 4 ARG B O 1
ATOM 1313 N N . PRO B 1 5 ? 9.062 10.977 15.195 1 98.69 5 PRO B N 1
ATOM 1314 C CA . PRO B 1 5 ? 7.949 10.031 15.164 1 98.69 5 PRO B CA 1
ATOM 1315 C C . PRO B 1 5 ? 6.793 10.453 16.062 1 98.69 5 PRO B C 1
ATOM 1317 O O . PRO B 1 5 ? 7.02 11.023 17.141 1 98.69 5 PRO B O 1
ATOM 1320 N N . ALA B 1 6 ? 5.598 10.203 15.625 1 98.75 6 ALA B N 1
ATOM 1321 C CA . ALA B 1 6 ? 4.418 10.445 16.453 1 98.75 6 ALA B CA 1
ATOM 1322 C C . ALA B 1 6 ? 4.273 9.383 17.531 1 98.75 6 ALA B C 1
ATOM 1324 O O . ALA B 1 6 ? 4.828 8.289 17.422 1 98.75 6 ALA B O 1
ATOM 1325 N N . ASN B 1 7 ? 3.656 9.727 18.594 1 98.25 7 ASN B N 1
ATOM 1326 C CA . ASN B 1 7 ? 3.201 8.781 19.609 1 98.25 7 ASN B CA 1
ATOM 1327 C C . ASN B 1 7 ? 1.713 8.945 19.906 1 98.25 7 ASN B C 1
ATOM 1329 O O . ASN B 1 7 ? 1.055 9.812 19.328 1 98.25 7 ASN B O 1
ATOM 1333 N N . ILE B 1 8 ? 1.203 8.055 20.75 1 98.25 8 ILE B N 1
ATOM 1334 C CA . ILE B 1 8 ? -0.234 7.938 20.969 1 98.25 8 ILE B CA 1
ATOM 1335 C C . ILE B 1 8 ? -0.781 9.258 21.516 1 98.25 8 ILE B C 1
ATOM 1337 O O . ILE B 1 8 ? -1.933 9.609 21.25 1 98.25 8 ILE B O 1
ATOM 1341 N N . ALA B 1 9 ? -0.039 10.047 22.172 1 98 9 ALA B N 1
ATOM 1342 C CA . ALA B 1 9 ? -0.472 11.328 22.734 1 98 9 ALA B CA 1
ATOM 1343 C C . ALA B 1 9 ? -0.708 12.359 21.641 1 98 9 ALA B C 1
ATOM 1345 O O . ALA B 1 9 ? -1.352 13.383 21.859 1 98 9 ALA B O 1
ATOM 1346 N N . ASP B 1 10 ? -0.217 12.102 20.438 1 98.44 10 ASP B N 1
ATOM 1347 C CA . ASP B 1 10 ? -0.327 13.039 19.328 1 98.44 10 ASP B CA 1
ATOM 1348 C C . ASP B 1 10 ? -1.595 12.781 18.516 1 98.44 10 ASP B C 1
ATOM 1350 O O . ASP B 1 10 ? -1.835 13.445 17.5 1 98.44 10 ASP B O 1
ATOM 1354 N N . THR B 1 11 ? -2.422 11.867 18.969 1 98.38 11 THR B N 1
ATOM 1355 C CA . THR B 1 11 ? -3.543 11.359 18.188 1 98.38 11 THR B CA 1
ATOM 1356 C C . THR B 1 11 ? -4.457 12.508 17.75 1 98.38 11 THR B C 1
ATOM 1358 O O . THR B 1 11 ? -4.785 12.641 16.578 1 98.38 11 THR B O 1
ATOM 1361 N N . HIS B 1 12 ? -4.824 13.328 18.672 1 97.94 12 HIS B N 1
ATOM 1362 C CA . HIS B 1 12 ? -5.75 14.414 18.375 1 97.94 12 HIS B CA 1
ATOM 1363 C C . HIS B 1 12 ? -5.164 15.375 17.344 1 97.94 12 HIS B C 1
ATOM 1365 O O . HIS B 1 12 ? -5.863 15.812 16.438 1 97.94 12 HIS B O 1
ATOM 1371 N N . ALA B 1 13 ? -3.926 15.719 17.516 1 98.25 13 ALA B N 1
ATOM 1372 C CA . ALA B 1 13 ? -3.26 16.625 16.594 1 98.25 13 ALA B CA 1
ATOM 1373 C C . ALA B 1 13 ? -3.189 16.047 15.195 1 98.25 13 ALA B C 1
ATOM 1375 O O . ALA B 1 13 ? -3.4 16.75 14.203 1 98.25 13 ALA B O 1
ATOM 1376 N N . ILE B 1 14 ? -2.92 14.766 15.078 1 98.75 14 ILE B N 1
ATOM 1377 C CA . ILE B 1 14 ? -2.818 14.086 13.789 1 98.75 14 ILE B CA 1
ATOM 1378 C C . ILE B 1 14 ? -4.176 14.102 13.094 1 98.75 14 ILE B C 1
ATOM 1380 O O . ILE B 1 14 ? -4.27 14.461 11.914 1 98.75 14 ILE B O 1
ATOM 1384 N N . ILE B 1 15 ? -5.215 13.766 13.852 1 98.69 15 ILE B N 1
ATOM 1385 C CA . ILE B 1 15 ? -6.559 13.695 13.273 1 98.69 15 ILE B CA 1
ATOM 1386 C C . ILE B 1 15 ? -6.98 15.086 12.797 1 98.69 15 ILE B C 1
ATOM 1388 O O . ILE B 1 15 ? -7.602 15.227 11.742 1 98.69 15 ILE B O 1
ATOM 1392 N N . ALA B 1 16 ? -6.613 16.109 13.547 1 98.38 16 ALA B N 1
ATOM 1393 C CA . ALA B 1 16 ? -6.918 17.484 13.148 1 98.38 16 ALA B CA 1
ATOM 1394 C C . ALA B 1 16 ? -6.246 17.828 11.82 1 98.38 16 ALA B C 1
ATOM 1396 O O . ALA B 1 16 ? -6.852 18.453 10.953 1 98.38 16 ALA B O 1
ATOM 1397 N N . LEU B 1 17 ? -5.055 17.422 11.633 1 98.69 17 LEU B N 1
ATOM 1398 C CA . LEU B 1 17 ? -4.324 17.688 10.398 1 98.69 17 LEU B CA 1
ATOM 1399 C C . LEU B 1 17 ? -4.898 16.875 9.242 1 98.69 17 LEU B C 1
ATOM 1401 O O . LEU B 1 17 ? -4.926 17.359 8.102 1 98.69 17 LEU B O 1
ATOM 1405 N N . ILE B 1 18 ? -5.32 15.648 9.523 1 98.75 18 ILE B N 1
ATOM 1406 C CA . ILE B 1 18 ? -5.977 14.836 8.5 1 98.75 18 ILE B CA 1
ATOM 1407 C C . ILE B 1 18 ? -7.219 15.562 7.988 1 98.75 18 ILE B C 1
ATOM 1409 O O . ILE B 1 18 ? -7.445 15.641 6.777 1 98.75 18 ILE B O 1
ATOM 1413 N N . LYS B 1 19 ? -7.965 16.109 8.891 1 98.5 19 LYS B N 1
ATOM 1414 C CA . LYS B 1 19 ? -9.164 16.844 8.516 1 98.5 19 LYS B CA 1
ATOM 1415 C C . LYS B 1 19 ? -8.82 18.094 7.711 1 98.5 19 LYS B C 1
ATOM 1417 O O . LYS B 1 19 ? -9.523 18.438 6.758 1 98.5 19 LYS B O 1
ATOM 1422 N N . GLU B 1 20 ? -7.781 18.766 8.078 1 98.38 20 GLU B N 1
ATOM 1423 C CA . GLU B 1 20 ? -7.328 19.938 7.324 1 98.38 20 GLU B CA 1
ATOM 1424 C C . GLU B 1 20 ? -6.91 19.547 5.906 1 98.38 20 GLU B C 1
ATOM 1426 O O . GLU B 1 20 ? -7.219 20.266 4.953 1 98.38 20 GLU B O 1
ATOM 1431 N N . LEU B 1 21 ? -6.227 18.438 5.793 1 98.38 21 LEU B N 1
ATOM 1432 C CA . LEU B 1 21 ? -5.852 17.938 4.477 1 98.38 21 LEU B CA 1
ATOM 1433 C C . LEU B 1 21 ? -7.09 17.656 3.635 1 98.38 21 LEU B C 1
ATOM 1435 O O . LEU B 1 21 ? -7.152 18.016 2.461 1 98.38 21 LEU B O 1
ATOM 1439 N N . ALA B 1 22 ? -8 16.953 4.223 1 98.12 22 ALA B N 1
ATOM 1440 C CA . ALA B 1 22 ? -9.234 16.641 3.512 1 98.12 22 ALA B CA 1
ATOM 1441 C C . ALA B 1 22 ? -9.938 17.906 3.025 1 98.12 22 ALA B C 1
ATOM 1443 O O . ALA B 1 22 ? -10.484 17.922 1.918 1 98.12 22 ALA B O 1
ATOM 1444 N N . GLU B 1 23 ? -9.961 18.922 3.836 1 97.88 23 GLU B N 1
ATOM 1445 C CA . GLU B 1 23 ? -10.516 20.203 3.432 1 97.88 23 GLU B CA 1
ATOM 1446 C C . GLU B 1 23 ? -9.758 20.781 2.242 1 97.88 23 GLU B C 1
ATOM 1448 O O . GLU B 1 23 ? -10.375 21.219 1.262 1 97.88 23 GLU B O 1
ATOM 1453 N N . TYR B 1 24 ? -8.484 20.781 2.367 1 97 24 TYR B N 1
ATOM 1454 C CA . TYR B 1 24 ? -7.637 21.266 1.286 1 97 24 TYR B CA 1
ATOM 1455 C C . TYR B 1 24 ? -7.926 20.531 -0.014 1 97 24 TYR B C 1
ATOM 1457 O O . TYR B 1 24 ? -7.934 21.125 -1.091 1 97 24 TYR B O 1
ATOM 1465 N N . GLU B 1 25 ? -8.172 19.188 0.093 1 96.56 25 GLU B N 1
ATOM 1466 C CA . GLU B 1 25 ? -8.406 18.328 -1.066 1 96.56 25 GLU B CA 1
ATOM 1467 C C . GLU B 1 25 ? -9.875 18.344 -1.48 1 96.56 25 GLU B C 1
ATOM 1469 O O . GLU B 1 25 ? -10.289 17.578 -2.359 1 96.56 25 GLU B O 1
ATOM 1474 N N . LYS B 1 26 ? -10.734 19.188 -0.842 1 96.25 26 LYS B N 1
ATOM 1475 C CA . LYS B 1 26 ? -12.141 19.406 -1.163 1 96.25 26 LYS B CA 1
ATOM 1476 C C . LYS B 1 26 ? -12.969 18.141 -0.93 1 96.25 26 LYS B C 1
ATOM 1478 O O . LYS B 1 26 ? -13.938 17.891 -1.646 1 96.25 26 LYS B O 1
ATOM 1483 N N . MET B 1 27 ? -12.523 17.312 0.095 1 96.06 27 MET B N 1
ATOM 1484 C CA . MET B 1 27 ? -13.234 16.078 0.425 1 96.06 27 MET B CA 1
ATOM 1485 C C . MET B 1 27 ? -13.406 15.938 1.935 1 96.06 27 MET B C 1
ATOM 1487 O O . MET B 1 27 ? -13.125 14.875 2.494 1 96.06 27 MET B O 1
ATOM 1491 N N . PRO B 1 28 ? -13.828 16.984 2.674 1 95.94 28 PRO B N 1
ATOM 1492 C CA . PRO B 1 28 ? -13.898 16.906 4.137 1 95.94 28 PRO B CA 1
ATOM 1493 C C . PRO B 1 28 ? -14.891 15.844 4.617 1 95.94 28 PRO B C 1
ATOM 1495 O O . PRO B 1 28 ? -14.695 15.258 5.688 1 95.94 28 PRO B O 1
ATOM 1498 N N . ASP B 1 29 ? -15.922 15.531 3.83 1 96.19 29 ASP B N 1
ATOM 1499 C CA . ASP B 1 29 ? -16.984 14.625 4.242 1 96.19 29 ASP B CA 1
ATOM 1500 C C . ASP B 1 29 ? -16.531 13.164 4.145 1 96.19 29 ASP B C 1
ATOM 1502 O O . ASP B 1 29 ? -17.203 12.266 4.652 1 96.19 29 ASP B O 1
ATOM 1506 N N . GLU B 1 30 ? -15.406 12.961 3.59 1 95.69 30 GLU B N 1
ATOM 1507 C CA . GLU B 1 30 ? -14.906 11.609 3.391 1 95.69 30 GLU B CA 1
ATOM 1508 C C . GLU B 1 30 ? -14.148 11.109 4.617 1 95.69 30 GLU B C 1
ATOM 1510 O O . GLU B 1 30 ? -13.859 9.914 4.734 1 95.69 30 GLU B O 1
ATOM 1515 N N . VAL B 1 31 ? -13.836 11.984 5.566 1 98.12 31 VAL B N 1
ATOM 1516 C CA . VAL B 1 31 ? -13.117 11.594 6.777 1 98.12 31 VAL B CA 1
ATOM 1517 C C . VAL B 1 31 ? -14.086 10.992 7.789 1 98.12 31 VAL B C 1
ATOM 1519 O O . VAL B 1 31 ? -14.992 11.68 8.273 1 98.12 31 VAL B O 1
ATOM 1522 N N . LYS B 1 32 ? -13.945 9.719 8.039 1 98.12 32 LYS B N 1
ATOM 1523 C CA . LYS B 1 32 ? -14.836 8.977 8.93 1 98.12 32 LYS B CA 1
ATOM 1524 C C . LYS B 1 32 ? -14.055 8.297 10.047 1 98.12 32 LYS B C 1
ATOM 1526 O O . LYS B 1 32 ? -14.297 7.129 10.359 1 98.12 32 LYS B O 1
ATOM 1531 N N . ILE B 1 33 ? -13.258 9.07 10.727 1 98.31 33 ILE B N 1
ATOM 1532 C CA . ILE B 1 33 ? -12.32 8.516 11.695 1 98.31 33 ILE B CA 1
ATOM 1533 C C . ILE B 1 33 ? -13.023 8.336 13.047 1 98.31 33 ILE B C 1
ATOM 1535 O O . ILE B 1 33 ? -13.664 9.266 13.547 1 98.31 33 ILE B O 1
ATOM 1539 N N . ASN B 1 34 ? -12.953 7.141 13.562 1 98.12 34 ASN B N 1
ATOM 1540 C CA . ASN B 1 34 ? -13.148 6.867 14.984 1 98.12 34 ASN B CA 1
ATOM 1541 C C . ASN B 1 34 ? -11.836 6.891 15.75 1 98.12 34 ASN B C 1
ATOM 1543 O O . ASN B 1 34 ? -10.945 6.074 15.492 1 98.12 34 ASN B O 1
ATOM 1547 N N . GLU B 1 35 ? -11.719 7.801 16.688 1 98.19 35 GLU B N 1
ATOM 1548 C CA . GLU B 1 35 ? -10.438 8.07 17.328 1 98.19 35 GLU B CA 1
ATOM 1549 C C . GLU B 1 35 ? -9.883 6.82 18 1 98.19 35 GLU B C 1
ATOM 1551 O O . GLU B 1 35 ? -8.688 6.547 17.938 1 98.19 35 GLU B O 1
ATOM 1556 N N . GLU B 1 36 ? -10.727 6.105 18.656 1 98.12 36 GLU B N 1
ATOM 1557 C CA . GLU B 1 36 ? -10.273 4.914 19.375 1 98.12 36 GLU B CA 1
ATOM 1558 C C . GLU B 1 36 ? -9.742 3.859 18.406 1 98.12 36 GLU B C 1
ATOM 1560 O O . GLU B 1 36 ? -8.703 3.246 18.656 1 98.12 36 GLU B O 1
ATOM 1565 N N . ILE B 1 37 ? -10.461 3.67 17.375 1 98.19 37 ILE B N 1
ATOM 1566 C CA . ILE B 1 37 ? -10.031 2.705 16.359 1 98.19 37 ILE B CA 1
ATOM 1567 C C . ILE B 1 37 ? -8.727 3.176 15.727 1 98.19 37 ILE B C 1
ATOM 1569 O O . ILE B 1 37 ? -7.809 2.381 15.516 1 98.19 37 ILE B O 1
ATOM 1573 N N . PHE B 1 38 ? -8.664 4.488 15.469 1 98.62 38 PHE B N 1
ATOM 1574 C CA . PHE B 1 38 ? -7.457 5.078 14.898 1 98.62 38 PHE B CA 1
ATOM 1575 C C . PHE B 1 38 ? -6.246 4.805 15.781 1 98.62 38 PHE B C 1
ATOM 1577 O O . PHE B 1 38 ? -5.227 4.301 15.305 1 98.62 38 PHE B O 1
ATOM 1584 N N . LYS B 1 39 ? -6.355 5.012 17.016 1 97.94 39 LYS B N 1
ATOM 1585 C CA . LYS B 1 39 ? -5.289 4.805 17.984 1 97.94 39 LYS B CA 1
ATOM 1586 C C . LYS B 1 39 ? -4.84 3.346 18.016 1 97.94 39 LYS B C 1
ATOM 1588 O O . LYS B 1 39 ? -3.643 3.057 18 1 97.94 39 LYS B O 1
ATOM 1593 N N . ARG B 1 40 ? -5.809 2.564 18.031 1 98.06 40 ARG B N 1
ATOM 1594 C CA . ARG B 1 40 ? -5.508 1.139 18.109 1 98.06 40 ARG B CA 1
ATOM 1595 C C . ARG B 1 40 ? -4.785 0.661 16.859 1 98.06 40 ARG B C 1
ATOM 1597 O O . ARG B 1 40 ? -3.762 -0.022 16.953 1 98.06 40 ARG B O 1
ATOM 1604 N N . HIS B 1 41 ? -5.27 1.054 15.719 1 98.62 41 HIS B N 1
ATOM 1605 C CA . HIS B 1 41 ? -4.734 0.558 14.461 1 98.62 41 HIS B CA 1
ATOM 1606 C C . HIS B 1 41 ? -3.34 1.112 14.195 1 98.62 41 HIS B C 1
ATOM 1608 O O . HIS B 1 41 ? -2.477 0.408 13.664 1 98.62 41 HIS B O 1
ATOM 1614 N N . ILE B 1 42 ? -3.121 2.365 14.531 1 98.5 42 ILE B N 1
ATOM 1615 C CA . ILE B 1 42 ? -1.853 2.977 14.148 1 98.5 42 ILE B CA 1
ATOM 1616 C C . ILE B 1 42 ? -0.823 2.766 15.258 1 98.5 42 ILE B C 1
ATOM 1618 O O . ILE B 1 42 ? 0.331 2.428 14.984 1 98.5 42 ILE B O 1
ATOM 1622 N N . PHE B 1 43 ? -1.227 2.893 16.562 1 98.19 43 PHE B N 1
ATOM 1623 C CA . PHE B 1 43 ? -0.219 2.965 17.625 1 98.19 43 PHE B CA 1
ATOM 1624 C C . PHE B 1 43 ? -0.141 1.65 18.391 1 98.19 43 PHE B C 1
ATOM 1626 O O . PHE B 1 43 ? 0.914 1.298 18.922 1 98.19 43 PHE B O 1
ATOM 1633 N N . GLU B 1 44 ? -1.17 0.91 18.469 1 97.62 44 GLU B N 1
ATOM 1634 C CA . GLU B 1 44 ? -1.13 -0.376 19.156 1 97.62 44 GLU B CA 1
ATOM 1635 C C . GLU B 1 44 ? -0.765 -1.505 18.203 1 97.62 44 GLU B C 1
ATOM 1637 O O . GLU B 1 44 ? 0.206 -2.23 18.422 1 97.62 44 GLU B O 1
ATOM 1642 N N . ASN B 1 45 ? -1.536 -1.619 17.094 1 98.19 45 ASN B N 1
ATOM 1643 C CA . ASN B 1 45 ? -1.309 -2.689 16.125 1 98.19 45 ASN B CA 1
ATOM 1644 C C . ASN B 1 45 ? -0.181 -2.342 15.164 1 98.19 45 ASN B C 1
ATOM 1646 O O . ASN B 1 45 ? 0.34 -3.217 14.469 1 98.19 45 ASN B O 1
ATOM 1650 N N . ARG B 1 46 ? 0.165 -1.062 15.008 1 98.06 46 ARG B N 1
ATOM 1651 C CA . ARG B 1 46 ? 1.285 -0.548 14.227 1 98.06 46 ARG B CA 1
ATOM 1652 C C . ARG B 1 46 ? 1.135 -0.907 12.75 1 98.06 46 ARG B C 1
ATOM 1654 O O . ARG B 1 46 ? 2.105 -1.303 12.102 1 98.06 46 ARG B O 1
ATOM 1661 N N . TYR B 1 47 ? -0.153 -0.764 12.234 1 98.75 47 TYR B N 1
ATOM 1662 C CA . TYR B 1 47 ? -0.402 -1 10.82 1 98.75 47 TYR B CA 1
ATOM 1663 C C . TYR B 1 47 ? 0.174 0.126 9.969 1 98.75 47 TYR B C 1
ATOM 1665 O O . TYR B 1 47 ? 0.349 -0.03 8.758 1 98.75 47 TYR B O 1
ATOM 1673 N N . ALA B 1 48 ? 0.408 1.279 10.586 1 98.75 48 ALA B N 1
ATOM 1674 C CA . ALA B 1 48 ? 1.028 2.438 9.945 1 98.75 48 ALA B CA 1
ATOM 1675 C C . ALA B 1 48 ? 1.896 3.209 10.938 1 98.75 48 ALA B C 1
ATOM 1677 O O . ALA B 1 48 ? 1.907 2.904 12.133 1 98.75 48 ALA B O 1
ATOM 1678 N N . ASN B 1 49 ? 2.633 4.105 10.383 1 98.75 49 ASN B N 1
ATOM 1679 C CA . ASN B 1 49 ? 3.492 5.004 11.148 1 98.75 49 ASN B CA 1
ATOM 1680 C C . ASN B 1 49 ? 3.223 6.465 10.797 1 98.75 49 ASN B C 1
ATOM 1682 O O . ASN B 1 49 ? 2.713 6.766 9.719 1 98.75 49 ASN B O 1
ATOM 1686 N N . ALA B 1 50 ? 3.557 7.293 11.773 1 98.88 50 ALA B N 1
ATOM 1687 C CA . ALA B 1 50 ? 3.357 8.719 11.539 1 98.88 50 ALA B CA 1
ATOM 1688 C C . ALA B 1 50 ? 4.586 9.523 11.961 1 98.88 50 ALA B C 1
ATOM 1690 O O . ALA B 1 50 ? 5.199 9.234 12.992 1 98.88 50 ALA B O 1
ATOM 1691 N N . LEU B 1 51 ? 4.98 10.445 11.117 1 98.88 51 LEU B N 1
ATOM 1692 C CA . LEU B 1 51 ? 5.949 11.484 11.43 1 98.88 51 LEU B CA 1
ATOM 1693 C C . LEU B 1 51 ? 5.254 12.828 11.648 1 98.88 51 LEU B C 1
ATOM 1695 O O . LEU B 1 51 ? 4.25 13.125 11 1 98.88 51 LEU B O 1
ATOM 1699 N N . LEU B 1 52 ? 5.812 13.625 12.539 1 98.88 52 LEU B N 1
ATOM 1700 C CA . LEU B 1 52 ? 5.328 14.984 12.773 1 98.88 52 LEU B CA 1
ATOM 1701 C C . LEU B 1 52 ? 6.43 16 12.508 1 98.88 52 LEU B C 1
ATOM 1703 O O . LEU B 1 52 ? 7.586 15.781 12.875 1 98.88 52 LEU B O 1
ATOM 1707 N N . ALA B 1 53 ? 6.047 17.047 11.852 1 98.81 53 ALA B N 1
ATOM 1708 C CA . ALA B 1 53 ? 6.895 18.234 11.734 1 98.81 53 ALA B CA 1
ATOM 1709 C C . ALA B 1 53 ? 6.504 19.281 12.758 1 98.81 53 ALA B C 1
ATOM 1711 O O . ALA B 1 53 ? 5.324 19.641 12.883 1 98.81 53 ALA B O 1
ATOM 1712 N N . GLU B 1 54 ? 7.477 19.766 13.461 1 98.38 54 GLU B N 1
ATOM 1713 C CA . GLU B 1 54 ? 7.25 20.781 14.477 1 98.38 54 GLU B CA 1
ATOM 1714 C C . GLU B 1 54 ? 8.039 22.062 14.164 1 98.38 54 GLU B C 1
ATOM 1716 O O . GLU B 1 54 ? 9.203 21.984 13.766 1 98.38 54 GLU B O 1
ATOM 1721 N N . ALA B 1 55 ? 7.383 23.141 14.242 1 96.19 55 ALA B N 1
ATOM 1722 C CA . ALA B 1 55 ? 7.977 24.469 14.102 1 96.19 55 ALA B CA 1
ATOM 1723 C C . ALA B 1 55 ? 7.301 25.484 15.023 1 96.19 55 ALA B C 1
ATOM 1725 O O . ALA B 1 55 ? 6.078 25.469 15.188 1 96.19 55 ALA B O 1
ATOM 1726 N N . ASP B 1 56 ? 8.188 26.328 15.703 1 93.12 56 ASP B N 1
ATOM 1727 C CA . ASP B 1 56 ? 7.68 27.406 16.562 1 93.12 56 ASP B CA 1
ATOM 1728 C C . ASP B 1 56 ? 6.801 26.844 17.672 1 93.12 56 ASP B C 1
ATOM 1730 O O . ASP B 1 56 ? 5.711 27.359 17.922 1 93.12 56 ASP B O 1
ATOM 1734 N N . GLY B 1 57 ? 7.098 25.656 18.109 1 92.5 57 GLY B N 1
ATOM 1735 C CA . GLY B 1 57 ? 6.453 25.062 19.266 1 92.5 57 GLY B CA 1
ATOM 1736 C C . GLY B 1 57 ? 5.133 24.391 18.938 1 92.5 57 GLY B C 1
ATOM 1737 O O . GLY B 1 57 ? 4.379 24.016 19.844 1 92.5 57 GLY B O 1
ATOM 1738 N N . GLN B 1 58 ? 4.867 24.281 17.656 1 96.25 58 GLN B N 1
ATOM 1739 C CA . GLN B 1 58 ? 3.6 23.656 17.281 1 96.25 58 GLN B CA 1
ATOM 1740 C C . GLN B 1 58 ? 3.805 22.578 16.234 1 96.25 58 GLN B C 1
ATOM 1742 O O . GLN B 1 58 ? 4.793 22.609 15.484 1 96.25 58 GLN B O 1
ATOM 1747 N N . ILE B 1 59 ? 2.873 21.625 16.219 1 98.31 59 ILE B N 1
ATOM 1748 C CA . ILE B 1 59 ? 2.832 20.641 15.141 1 98.31 59 ILE B CA 1
ATOM 1749 C C . ILE B 1 59 ? 2.277 21.281 13.875 1 98.31 59 ILE B C 1
ATOM 1751 O O . ILE B 1 59 ? 1.136 21.75 13.859 1 98.31 59 ILE B O 1
ATOM 1755 N N . VAL B 1 60 ? 3.082 21.297 12.773 1 98.06 60 VAL B N 1
ATOM 1756 C CA . VAL B 1 60 ? 2.695 22.094 11.609 1 98.06 60 VAL B CA 1
ATOM 1757 C C . VAL B 1 60 ? 2.49 21.172 10.406 1 98.06 60 VAL B C 1
ATOM 1759 O O . VAL B 1 60 ? 2.066 21.609 9.344 1 98.06 60 VAL B O 1
ATOM 1762 N N . GLY B 1 61 ? 2.812 19.875 10.531 1 98.75 61 GLY B N 1
ATOM 1763 C CA . GLY B 1 61 ? 2.66 18.906 9.453 1 98.75 61 GLY B CA 1
ATOM 1764 C C . GLY B 1 61 ? 2.791 17.469 9.914 1 98.75 61 GLY B C 1
ATOM 1765 O O . GLY B 1 61 ? 3.166 17.219 11.055 1 98.75 61 GLY B O 1
ATOM 1766 N N . TYR B 1 62 ? 2.396 16.594 9.008 1 98.88 62 TYR B N 1
ATOM 1767 C CA . TYR B 1 62 ? 2.498 15.172 9.305 1 98.88 62 TYR B CA 1
ATOM 1768 C C . TYR B 1 62 ? 2.713 14.359 8.031 1 98.88 62 TYR B C 1
ATOM 1770 O O . TYR B 1 62 ? 2.469 14.852 6.93 1 98.88 62 TYR B O 1
ATOM 1778 N N . ALA B 1 63 ? 3.254 13.203 8.188 1 98.94 63 ALA B N 1
ATOM 1779 C CA . ALA B 1 63 ? 3.305 12.141 7.184 1 98.94 63 ALA B CA 1
ATOM 1780 C C . ALA B 1 63 ? 2.871 10.805 7.777 1 98.94 63 ALA B C 1
ATOM 1782 O O . ALA B 1 63 ? 3.346 10.406 8.844 1 98.94 63 ALA B O 1
ATOM 1783 N N . ILE B 1 64 ? 1.905 10.18 7.176 1 98.94 64 ILE B N 1
ATOM 1784 C CA . ILE B 1 64 ? 1.53 8.812 7.539 1 98.94 64 ILE B CA 1
ATOM 1785 C C . ILE B 1 64 ? 1.972 7.84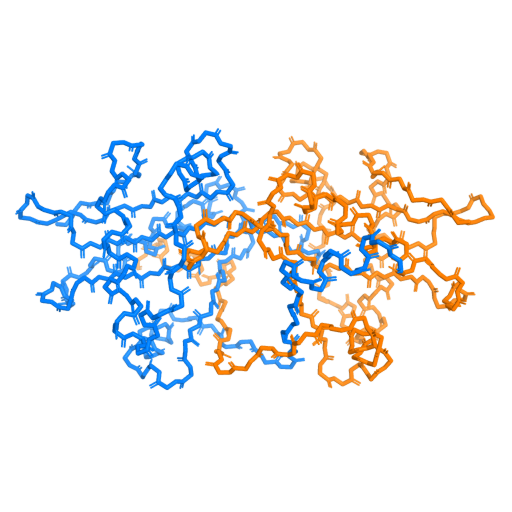8 6.441 1 98.94 64 ILE B C 1
ATOM 1787 O O . ILE B 1 64 ? 1.755 8.109 5.254 1 98.94 64 ILE B O 1
ATOM 1791 N N . TYR B 1 65 ? 2.621 6.766 6.848 1 98.94 65 TYR B N 1
ATOM 1792 C CA . TYR B 1 65 ? 3.15 5.797 5.895 1 98.94 65 TYR B CA 1
ATOM 1793 C C . TYR B 1 65 ? 3.055 4.379 6.449 1 98.94 65 TYR B C 1
ATOM 1795 O O . TYR B 1 65 ? 2.871 4.191 7.652 1 98.94 65 TYR B O 1
ATOM 1803 N N . PHE B 1 66 ? 3.09 3.402 5.602 1 98.88 66 PHE B N 1
ATOM 1804 C CA . PHE B 1 66 ? 3.15 1.998 5.988 1 98.88 66 PHE B CA 1
ATOM 1805 C C . PHE B 1 66 ? 4.082 1.222 5.062 1 98.88 66 PHE B C 1
ATOM 1807 O O . PHE B 1 66 ? 4.488 1.729 4.016 1 98.88 66 PHE B O 1
ATOM 1814 N N . HIS B 1 67 ? 4.496 0.045 5.512 1 98.75 67 HIS B N 1
ATOM 1815 C CA . HIS B 1 67 ? 5.402 -0.769 4.711 1 98.75 67 HIS B CA 1
ATOM 1816 C C . HIS B 1 67 ? 4.676 -1.395 3.521 1 98.75 67 HIS B C 1
ATOM 1818 O O . HIS B 1 67 ? 3.537 -1.843 3.652 1 98.75 67 HIS B O 1
ATOM 1824 N N . SER B 1 68 ? 5.305 -1.326 2.41 1 98.81 68 SER B N 1
ATOM 1825 C CA . SER B 1 68 ? 4.844 -1.966 1.182 1 98.81 68 SER B CA 1
ATOM 1826 C C . SER B 1 68 ? 5.793 -3.08 0.75 1 98.81 68 SER B C 1
ATOM 1828 O O . SER B 1 68 ? 6.762 -3.385 1.45 1 98.81 68 SER B O 1
ATOM 1830 N N . PHE B 1 69 ? 5.477 -3.73 -0.357 1 98.81 69 PHE B N 1
ATOM 1831 C CA . PHE B 1 69 ? 6.309 -4.816 -0.859 1 98.81 69 PHE B CA 1
ATOM 1832 C C . PHE B 1 69 ? 6.258 -4.879 -2.381 1 98.81 69 PHE B C 1
ATOM 1834 O O . PHE B 1 69 ? 5.184 -4.762 -2.977 1 98.81 69 PHE B O 1
ATOM 1841 N N . SER B 1 70 ? 7.367 -4.969 -2.961 1 98.5 70 SER B N 1
ATOM 1842 C CA . SER B 1 70 ? 7.473 -5.191 -4.398 1 98.5 70 SER B CA 1
ATOM 1843 C C . SER B 1 70 ? 7.844 -6.641 -4.711 1 98.5 70 SER B C 1
ATOM 1845 O O . SER B 1 70 ? 8.945 -7.09 -4.379 1 98.5 70 SER B O 1
ATOM 1847 N N . THR B 1 71 ? 6.977 -7.336 -5.387 1 97.94 71 THR B N 1
ATOM 1848 C CA . THR B 1 71 ? 7.258 -8.719 -5.742 1 97.94 71 THR B CA 1
ATOM 1849 C C . THR B 1 71 ? 8.336 -8.797 -6.82 1 97.94 71 THR B C 1
ATOM 1851 O O . THR B 1 71 ? 9.062 -9.789 -6.914 1 97.94 71 THR B O 1
ATOM 1854 N N . TRP B 1 72 ? 8.484 -7.75 -7.625 1 97.12 72 TRP B N 1
ATOM 1855 C CA . TRP B 1 72 ? 9.508 -7.727 -8.664 1 97.12 72 TRP B CA 1
ATOM 1856 C C . TRP B 1 72 ? 10.898 -7.566 -8.062 1 97.12 72 TRP B C 1
ATOM 1858 O O . TRP B 1 72 ? 11.852 -8.219 -8.5 1 97.12 72 TRP B O 1
ATOM 1868 N N . LEU B 1 73 ? 10.953 -6.777 -7.062 1 98.12 73 LEU B N 1
ATOM 1869 C CA . LEU B 1 73 ? 12.234 -6.574 -6.391 1 98.12 73 LEU B CA 1
ATOM 1870 C C . LEU B 1 73 ? 12.438 -7.613 -5.293 1 98.12 73 LEU B C 1
ATOM 1872 O O . LEU B 1 73 ? 13.562 -7.816 -4.828 1 98.12 73 LEU B O 1
ATOM 1876 N N . GLY B 1 74 ? 11.312 -8.227 -4.867 1 98 74 GLY B N 1
ATOM 1877 C CA . GLY B 1 74 ? 11.383 -9.094 -3.697 1 98 74 GLY B CA 1
ATOM 1878 C C . GLY B 1 74 ? 11.773 -8.352 -2.434 1 98 74 GLY B C 1
ATOM 1879 O O . GLY B 1 74 ? 12.477 -8.898 -1.583 1 98 74 GLY B O 1
ATOM 1880 N N . ARG B 1 75 ? 11.406 -7.105 -2.367 1 97.56 75 ARG B N 1
ATOM 1881 C CA . ARG B 1 75 ? 11.812 -6.23 -1.271 1 97.56 75 ARG B CA 1
ATOM 1882 C C . ARG B 1 75 ? 10.633 -5.387 -0.785 1 97.56 75 ARG B C 1
ATOM 1884 O O . ARG B 1 75 ? 9.781 -4.984 -1.578 1 97.56 75 ARG B O 1
ATOM 1891 N N . ALA B 1 76 ? 10.711 -5.16 0.541 1 98.75 76 ALA B N 1
ATOM 1892 C CA . ALA B 1 76 ? 9.758 -4.211 1.112 1 98.75 76 ALA B CA 1
ATOM 1893 C C . ALA B 1 76 ? 10.07 -2.783 0.673 1 98.75 76 ALA B C 1
ATOM 1895 O O . ALA B 1 76 ? 11.148 -2.518 0.125 1 98.75 76 ALA B O 1
ATOM 1896 N N . GLY B 1 77 ? 9.148 -1.908 0.792 1 98.81 77 GLY B N 1
ATOM 1897 C CA . GLY B 1 77 ? 9.219 -0.469 0.597 1 98.81 77 GLY B CA 1
ATOM 1898 C C . GLY B 1 77 ? 8.328 0.309 1.548 1 98.81 77 GLY B C 1
ATOM 1899 O O . GLY B 1 77 ? 7.941 -0.203 2.6 1 98.81 77 GLY B O 1
ATOM 1900 N N . ILE B 1 78 ? 8.148 1.558 1.187 1 98.94 78 ILE B N 1
ATOM 1901 C CA . ILE B 1 78 ? 7.246 2.422 1.942 1 98.94 78 ILE B CA 1
ATOM 1902 C C . ILE B 1 78 ? 6.16 2.973 1.02 1 98.94 78 ILE B C 1
ATOM 1904 O O . ILE B 1 78 ? 6.445 3.377 -0.111 1 98.94 78 ILE B O 1
ATOM 1908 N N . HIS B 1 79 ? 4.965 2.865 1.472 1 98.94 79 HIS B N 1
ATOM 1909 C CA . HIS B 1 79 ? 3.877 3.646 0.893 1 98.94 79 HIS B CA 1
ATOM 1910 C C . HIS B 1 79 ? 3.559 4.867 1.751 1 98.94 79 HIS B C 1
ATOM 1912 O O . HIS B 1 79 ? 3.143 4.727 2.904 1 98.94 79 HIS B O 1
ATOM 1918 N N . LEU B 1 80 ? 3.824 6.074 1.199 1 98.94 80 LEU B N 1
ATOM 1919 C CA . LEU B 1 80 ? 3.438 7.324 1.841 1 98.94 80 LEU B CA 1
ATOM 1920 C C . LEU B 1 80 ? 1.97 7.641 1.576 1 98.94 80 LEU B C 1
ATOM 1922 O O . LEU B 1 80 ? 1.606 8.039 0.467 1 98.94 80 LEU B O 1
ATOM 1926 N N . GLU B 1 81 ? 1.128 7.492 2.561 1 98.81 81 GLU B N 1
ATOM 1927 C CA . GLU B 1 81 ? -0.314 7.668 2.418 1 98.81 81 GLU B CA 1
ATOM 1928 C C . GLU B 1 81 ? -0.69 9.148 2.404 1 98.81 81 GLU B C 1
ATOM 1930 O O . GLU B 1 81 ? -1.536 9.57 1.615 1 98.81 81 GLU B O 1
ATOM 1935 N N . ASP B 1 82 ? -0.079 9.859 3.346 1 98.62 82 ASP B N 1
ATOM 1936 C CA . ASP B 1 82 ? -0.343 11.289 3.463 1 98.62 82 ASP B CA 1
ATOM 1937 C C . ASP B 1 82 ? 0.948 12.07 3.703 1 98.62 82 ASP B C 1
ATOM 1939 O O . ASP B 1 82 ? 1.824 11.617 4.441 1 98.62 82 ASP B O 1
ATOM 1943 N N . LEU B 1 83 ? 0.989 13.148 3.098 1 98.69 83 LEU B N 1
ATOM 1944 C CA . LEU B 1 83 ? 1.937 14.219 3.41 1 98.69 83 LEU B CA 1
ATOM 1945 C C . LEU B 1 83 ? 1.246 15.578 3.416 1 98.69 83 LEU B C 1
ATOM 1947 O O . LEU B 1 83 ? 0.672 15.992 2.406 1 98.69 83 LEU B O 1
ATOM 1951 N N . TYR B 1 84 ? 1.262 16.203 4.598 1 98.62 84 TYR B N 1
ATOM 1952 C CA . TYR B 1 84 ? 0.56 17.484 4.711 1 98.62 84 TYR B CA 1
ATOM 1953 C C . TYR B 1 84 ? 1.34 18.453 5.582 1 98.62 84 TYR B C 1
ATOM 1955 O O . TYR B 1 84 ? 1.877 18.078 6.625 1 98.62 84 TYR B O 1
ATOM 1963 N N . VAL B 1 85 ? 1.486 19.609 5.121 1 98.19 85 VAL B N 1
ATOM 1964 C CA . VAL B 1 85 ? 2.025 20.75 5.855 1 98.19 85 VAL B CA 1
ATOM 1965 C C . VAL B 1 85 ? 1.021 21.906 5.84 1 98.19 85 VAL B C 1
ATOM 1967 O O . VAL B 1 85 ? 0.479 22.25 4.785 1 98.19 85 VAL B O 1
ATOM 1970 N N . LYS B 1 86 ? 0.767 22.453 7.023 1 97.94 86 LYS B N 1
ATOM 1971 C CA . LYS B 1 86 ? -0.109 23.625 7.078 1 97.94 86 LYS B CA 1
ATOM 1972 C C . LYS B 1 86 ? 0.307 24.672 6.051 1 97.94 86 LYS B C 1
ATOM 1974 O O . LYS B 1 86 ? 1.499 24.922 5.859 1 97.94 86 LYS B O 1
ATOM 1979 N N . GLN B 1 87 ? -0.718 25.266 5.477 1 95.56 87 GLN B N 1
ATOM 1980 C CA . GLN B 1 87 ? -0.479 26.172 4.363 1 95.56 87 GLN B CA 1
ATOM 1981 C C . GLN B 1 87 ? 0.463 27.312 4.773 1 95.56 87 GLN B C 1
ATOM 1983 O O . GLN B 1 87 ? 1.383 27.656 4.027 1 95.56 87 GLN B O 1
ATOM 1988 N N . GLU B 1 88 ? 0.307 27.859 5.945 1 95.06 88 GLU B N 1
ATOM 1989 C CA . GLU B 1 88 ? 1.07 29.016 6.406 1 95.06 88 GLU B CA 1
ATOM 1990 C C . GLU B 1 88 ? 2.521 28.641 6.688 1 95.06 88 GLU B C 1
ATOM 1992 O O . GLU B 1 88 ? 3.375 29.516 6.852 1 95.06 88 GLU B O 1
ATOM 1997 N N . PHE B 1 89 ? 2.84 27.359 6.711 1 96.25 89 PHE B N 1
ATOM 1998 C CA . PHE B 1 89 ? 4.191 26.938 7.047 1 96.25 89 PHE B CA 1
ATOM 1999 C C . PHE B 1 89 ? 4.875 26.312 5.84 1 96.25 89 PHE B C 1
ATOM 2001 O O . PHE B 1 89 ? 5.988 25.781 5.949 1 96.25 89 PHE B O 1
ATOM 2008 N N . ARG B 1 90 ? 4.219 26.312 4.695 1 95.38 90 ARG B N 1
ATOM 2009 C CA . ARG B 1 90 ? 4.801 25.75 3.48 1 95.38 90 ARG B CA 1
ATOM 2010 C C . ARG B 1 90 ? 5.941 26.609 2.963 1 95.38 90 ARG B C 1
ATOM 2012 O O . ARG B 1 90 ? 6.051 27.781 3.33 1 95.38 90 ARG B O 1
ATOM 2019 N N . GLY B 1 91 ? 6.867 26.016 2.242 1 93.12 91 GLY B N 1
ATOM 2020 C CA . GLY B 1 91 ? 8.016 26.734 1.718 1 93.12 91 GLY B CA 1
ATOM 2021 C C . GLY B 1 91 ? 9.148 26.844 2.719 1 93.12 91 GLY B C 1
ATOM 2022 O O . GLY B 1 91 ? 10.141 27.531 2.461 1 93.12 91 GLY B O 1
ATOM 2023 N N . ARG B 1 92 ? 9.039 26.188 3.836 1 94.12 92 ARG B N 1
ATOM 2024 C CA . ARG B 1 92 ? 10.047 26.266 4.887 1 94.12 92 ARG B CA 1
ATOM 2025 C C . ARG B 1 92 ? 10.805 24.953 5.016 1 94.12 92 ARG B C 1
ATOM 2027 O O . ARG B 1 92 ? 11.617 24.781 5.926 1 94.12 92 ARG B O 1
ATOM 2034 N N . GLY B 1 93 ? 10.461 23.984 4.242 1 95.25 93 GLY B N 1
ATOM 2035 C CA . GLY B 1 93 ? 11.273 22.781 4.16 1 95.25 93 GLY B CA 1
ATOM 2036 C C . GLY B 1 93 ? 10.68 21.609 4.918 1 95.25 93 GLY B C 1
ATOM 2037 O O . GLY B 1 93 ? 11.258 20.516 4.941 1 95.25 93 GLY B O 1
ATOM 2038 N N . ALA B 1 94 ? 9.523 21.734 5.531 1 97.06 94 ALA B N 1
ATOM 2039 C CA . ALA B 1 94 ? 8.93 20.688 6.352 1 97.06 94 ALA B CA 1
ATOM 2040 C C . ALA B 1 94 ? 8.609 19.453 5.512 1 97.06 94 ALA B C 1
ATOM 2042 O O . ALA B 1 94 ? 8.906 18.328 5.914 1 97.06 94 ALA B O 1
ATOM 2043 N N . GLY B 1 95 ? 8.031 19.656 4.34 1 97.31 95 GLY B N 1
ATOM 2044 C CA . GLY B 1 95 ? 7.703 18.547 3.461 1 97.31 95 GLY B CA 1
ATOM 2045 C C . GLY B 1 95 ? 8.922 17.75 3.029 1 97.31 95 GLY B C 1
ATOM 2046 O O . GLY B 1 95 ? 8.93 16.531 3.115 1 97.31 95 GLY B O 1
ATOM 2047 N N . LEU B 1 96 ? 9.898 18.469 2.619 1 96.88 96 LEU B N 1
ATOM 2048 C CA . LEU B 1 96 ? 11.141 17.828 2.188 1 96.88 96 LEU B CA 1
ATOM 2049 C C . LEU B 1 96 ? 11.805 17.094 3.348 1 96.88 96 LEU B C 1
ATOM 2051 O O . LEU B 1 96 ? 12.328 15.992 3.17 1 96.88 96 LEU B O 1
ATOM 2055 N N . ALA B 1 97 ? 11.781 17.688 4.504 1 97.5 97 ALA B N 1
ATOM 2056 C CA . ALA B 1 97 ? 12.391 17.062 5.68 1 97.5 97 ALA B CA 1
ATOM 2057 C C . ALA B 1 97 ? 11.719 15.734 6.012 1 97.5 97 ALA B C 1
ATOM 2059 O O . ALA B 1 97 ? 12.383 14.766 6.391 1 97.5 97 ALA B O 1
ATOM 2060 N N . MET B 1 98 ? 10.422 15.648 5.879 1 98.44 98 MET B N 1
ATOM 2061 C CA . MET B 1 98 ? 9.703 14.406 6.16 1 98.44 98 MET B CA 1
ATOM 2062 C C . MET B 1 98 ? 10.008 13.352 5.098 1 98.44 98 MET B C 1
ATOM 2064 O O . MET B 1 98 ? 10.203 12.18 5.418 1 98.44 98 MET B O 1
ATOM 2068 N N . ILE B 1 99 ? 10.078 13.734 3.818 1 98.56 99 ILE B N 1
ATOM 2069 C CA . ILE B 1 99 ? 10.445 12.812 2.748 1 98.56 99 ILE B CA 1
ATOM 2070 C C . ILE B 1 99 ? 11.859 12.289 2.977 1 98.56 99 ILE B C 1
ATOM 2072 O O . ILE B 1 99 ? 12.117 11.094 2.816 1 98.56 99 ILE B O 1
ATOM 2076 N N . LYS B 1 100 ? 12.758 13.141 3.359 1 98 100 LYS B N 1
ATOM 2077 C CA . LYS B 1 100 ? 14.133 12.734 3.627 1 98 100 LYS B CA 1
ATOM 2078 C C . LYS B 1 100 ? 14.195 11.695 4.746 1 98 100 LYS B C 1
ATOM 2080 O O . LYS B 1 100 ? 14.969 10.75 4.676 1 98 100 LYS B O 1
ATOM 2085 N N . ARG B 1 101 ? 13.43 11.898 5.738 1 98.31 101 ARG B N 1
ATOM 2086 C CA . ARG B 1 101 ? 13.375 10.906 6.805 1 98.31 101 ARG B CA 1
ATOM 2087 C C . ARG B 1 101 ? 12.922 9.555 6.273 1 98.31 101 ARG B C 1
ATOM 2089 O O . ARG B 1 101 ? 13.453 8.516 6.668 1 98.31 101 ARG B O 1
ATOM 2096 N N . LEU B 1 102 ? 11.914 9.539 5.395 1 98.81 102 LEU B N 1
ATOM 2097 C CA . LEU B 1 102 ? 11.422 8.297 4.812 1 98.81 102 LEU B CA 1
ATOM 2098 C C . LEU B 1 102 ? 12.492 7.645 3.938 1 98.81 102 LEU B C 1
ATOM 2100 O O . LEU B 1 102 ? 12.648 6.422 3.955 1 98.81 102 LEU B O 1
ATOM 2104 N N . VAL B 1 103 ? 13.156 8.469 3.176 1 98.44 103 VAL B N 1
ATOM 2105 C CA . VAL B 1 103 ? 14.234 7.973 2.328 1 98.44 103 VAL B CA 1
ATOM 2106 C C . VAL B 1 103 ? 15.328 7.355 3.193 1 98.44 103 VAL B C 1
ATOM 2108 O O . VAL B 1 103 ? 15.883 6.305 2.852 1 98.44 103 VAL B O 1
ATOM 2111 N N . GLU B 1 104 ? 15.664 7.949 4.293 1 98.19 104 GLU B N 1
ATOM 2112 C CA . GLU B 1 104 ? 16.656 7.41 5.223 1 98.19 104 GLU B CA 1
ATOM 2113 C C . GLU B 1 104 ? 16.219 6.051 5.762 1 98.19 104 GLU B C 1
ATOM 2115 O O . GLU B 1 104 ? 17.031 5.137 5.895 1 98.19 104 GLU B O 1
ATOM 2120 N N . ILE B 1 105 ? 14.984 5.922 6.078 1 98.25 105 ILE B N 1
ATOM 2121 C CA . ILE B 1 105 ? 14.438 4.645 6.535 1 98.25 105 ILE B CA 1
ATOM 2122 C C . ILE B 1 105 ? 14.609 3.596 5.438 1 98.25 105 ILE B C 1
ATOM 2124 O O . ILE B 1 105 ? 15.016 2.465 5.711 1 98.25 105 ILE B O 1
ATOM 2128 N N . CYS B 1 106 ? 14.273 3.969 4.219 1 98.56 106 CYS B N 1
ATOM 2129 C CA . CYS B 1 106 ? 14.43 3.049 3.096 1 98.56 106 CYS B CA 1
ATOM 2130 C C . CYS B 1 106 ? 15.875 2.562 2.988 1 98.56 106 CYS B C 1
ATOM 2132 O O . CYS B 1 106 ? 16.109 1.368 2.803 1 98.56 106 CYS B O 1
ATOM 2134 N N . GLU B 1 107 ? 16.781 3.477 3.098 1 98 107 GLU B N 1
ATOM 2135 C CA . GLU B 1 107 ? 18.188 3.115 3.006 1 98 107 GLU B CA 1
ATOM 2136 C C . GLU B 1 107 ? 18.594 2.201 4.156 1 98 107 GLU B C 1
ATOM 2138 O O . GLU B 1 107 ? 19.234 1.17 3.938 1 98 107 GLU B O 1
ATOM 2143 N N . ASP B 1 108 ? 18.266 2.57 5.344 1 97.75 108 ASP B N 1
ATOM 2144 C CA . ASP B 1 108 ? 18.656 1.835 6.539 1 97.75 108 ASP B CA 1
ATOM 2145 C C . ASP B 1 108 ? 18.125 0.408 6.516 1 97.75 108 ASP B C 1
ATOM 2147 O O . ASP B 1 108 ? 18.797 -0.527 6.949 1 97.75 108 ASP B O 1
ATOM 2151 N N . GLU B 1 109 ? 16.891 0.229 5.984 1 97.5 109 GLU B N 1
ATOM 2152 C CA . GLU B 1 109 ? 16.219 -1.06 6.051 1 97.5 109 GLU B CA 1
ATOM 2153 C C . GLU B 1 109 ? 16.406 -1.854 4.762 1 97.5 109 GLU B C 1
ATOM 2155 O O . GLU B 1 109 ? 15.984 -3.01 4.672 1 97.5 109 GLU B O 1
ATOM 2160 N N . GLY B 1 110 ? 17.016 -1.209 3.729 1 97.31 110 GLY B N 1
ATOM 2161 C CA . GLY B 1 110 ? 17.203 -1.863 2.441 1 97.31 110 GLY B CA 1
ATOM 2162 C C . GLY B 1 110 ? 15.914 -1.979 1.645 1 97.31 110 GLY B C 1
ATOM 2163 O O . GLY B 1 110 ? 15.695 -2.979 0.959 1 97.31 110 GLY B O 1
ATOM 2164 N N . PHE B 1 111 ? 15.008 -1.015 1.773 1 98.38 111 PHE B N 1
ATOM 2165 C CA . PHE B 1 111 ? 13.75 -0.996 1.046 1 98.38 111 PHE B CA 1
ATOM 2166 C C . PHE B 1 111 ? 13.969 -0.597 -0.408 1 98.38 111 PHE B C 1
ATOM 2168 O O . PHE B 1 111 ? 14.891 0.154 -0.719 1 98.38 111 PHE B O 1
ATOM 2175 N N . GLY B 1 112 ? 13.094 -1.062 -1.247 1 96.38 112 GLY B N 1
ATOM 2176 C CA . GLY B 1 112 ? 13.32 -0.949 -2.678 1 96.38 112 GLY B CA 1
ATOM 2177 C C . GLY B 1 112 ? 12.664 0.274 -3.291 1 96.38 112 GLY B C 1
ATOM 2178 O O . GLY B 1 112 ? 13.078 0.734 -4.359 1 96.38 112 GLY B O 1
ATOM 2179 N N . ARG B 1 113 ? 11.57 0.712 -2.65 1 97.94 113 ARG B N 1
ATOM 2180 C CA . ARG B 1 113 ? 10.789 1.796 -3.236 1 97.94 113 ARG B CA 1
ATOM 2181 C C . ARG B 1 113 ? 10.117 2.631 -2.154 1 97.94 113 ARG B C 1
ATOM 2183 O O . ARG B 1 113 ? 9.859 2.139 -1.054 1 97.94 113 ARG B O 1
ATOM 2190 N N . LEU B 1 114 ? 10 3.908 -2.451 1 98.81 114 LEU B N 1
ATOM 2191 C CA . LEU B 1 114 ? 9.055 4.812 -1.806 1 98.81 114 LEU B CA 1
ATOM 2192 C C . LEU B 1 114 ? 7.98 5.27 -2.787 1 98.81 114 LEU B C 1
ATOM 2194 O O . LEU B 1 114 ? 8.289 5.875 -3.814 1 98.81 114 LEU B O 1
ATOM 2198 N N . GLU B 1 115 ? 6.684 4.957 -2.475 1 98.88 115 GLU B N 1
ATOM 2199 C CA . GLU B 1 115 ? 5.602 5.23 -3.416 1 98.88 115 GLU B CA 1
ATOM 2200 C C . GLU B 1 115 ? 4.449 5.965 -2.738 1 98.88 115 GLU B C 1
ATOM 2202 O O . GLU B 1 115 ? 4.27 5.859 -1.523 1 98.88 115 GLU B O 1
ATOM 2207 N N . TRP B 1 116 ? 3.758 6.758 -3.516 1 98.75 116 TRP B N 1
ATOM 2208 C CA . TRP B 1 116 ? 2.582 7.465 -3.021 1 98.75 116 TRP B CA 1
ATOM 2209 C C . TRP B 1 116 ? 1.665 7.867 -4.172 1 98.75 116 TRP B C 1
ATOM 2211 O O . TRP B 1 116 ? 1.982 7.633 -5.34 1 98.75 116 TRP B O 1
ATOM 2221 N N . GLU B 1 117 ? 0.476 8.305 -3.85 1 98.19 117 GLU B N 1
ATOM 2222 C CA . GLU B 1 117 ? -0.47 8.867 -4.809 1 98.19 117 GLU B CA 1
ATOM 2223 C C . GLU B 1 117 ? -0.748 10.344 -4.512 1 98.19 117 GLU B C 1
ATOM 2225 O O . GLU B 1 117 ? -0.677 10.773 -3.357 1 98.19 117 GLU B O 1
ATOM 2230 N N . CYS B 1 118 ? -0.981 11.023 -5.504 1 97.56 118 CYS B N 1
ATOM 2231 C CA . CYS B 1 118 ? -1.312 12.445 -5.453 1 97.56 118 CYS B CA 1
ATOM 2232 C C . CYS B 1 118 ? -2.531 12.75 -6.312 1 97.56 118 CYS B C 1
ATOM 2234 O O . CYS B 1 118 ? -2.684 12.195 -7.406 1 97.56 118 CYS B O 1
ATOM 2236 N N . LEU B 1 119 ? -3.412 13.594 -5.801 1 97.94 119 LEU B N 1
ATOM 2237 C CA . LEU B 1 119 ? -4.547 14.031 -6.605 1 97.94 119 LEU B CA 1
ATOM 2238 C C . LEU B 1 119 ? -4.074 14.68 -7.906 1 97.94 119 LEU B C 1
ATOM 2240 O O . LEU B 1 119 ? -3.146 15.492 -7.898 1 97.94 119 LEU B O 1
ATOM 2244 N N . ASP B 1 120 ? -4.762 14.367 -9.031 1 97.31 120 ASP B N 1
ATOM 2245 C CA . ASP B 1 120 ? -4.234 14.711 -10.344 1 97.31 120 ASP B CA 1
ATOM 2246 C C . ASP B 1 120 ? -4.473 16.188 -10.656 1 97.31 120 ASP B C 1
ATOM 2248 O O . ASP B 1 120 ? -3.908 16.719 -11.617 1 97.31 120 ASP B O 1
ATOM 2252 N N . TRP B 1 121 ? -5.266 16.938 -9.875 1 97.69 121 TRP B N 1
ATOM 2253 C CA . TRP B 1 121 ? -5.484 18.375 -10.07 1 97.69 121 TRP B CA 1
ATOM 2254 C C . TRP B 1 121 ? -4.547 19.188 -9.195 1 97.69 121 TRP B C 1
ATOM 2256 O O . TRP B 1 121 ? -4.457 20.406 -9.352 1 97.69 121 TRP B O 1
ATOM 2266 N N . ASN B 1 122 ? -3.848 18.516 -8.211 1 96.88 122 ASN B N 1
ATOM 2267 C CA . ASN B 1 122 ? -3.025 19.203 -7.219 1 96.88 122 ASN B CA 1
ATOM 2268 C C . ASN B 1 122 ? -1.671 19.609 -7.793 1 96.88 122 ASN B C 1
ATOM 2270 O O . ASN B 1 122 ? -0.641 19.047 -7.426 1 96.88 122 ASN B O 1
ATOM 2274 N N . GLU B 1 123 ? -1.62 20.672 -8.508 1 96.81 123 GLU B N 1
ATOM 2275 C CA . GLU B 1 123 ? -0.453 21.094 -9.281 1 96.81 123 GLU B CA 1
ATOM 2276 C C . GLU B 1 123 ? 0.738 21.375 -8.367 1 96.81 123 GLU B C 1
ATOM 2278 O O . GLU B 1 123 ? 1.862 20.953 -8.664 1 96.81 123 GLU B O 1
ATOM 2283 N N . PRO B 1 124 ? 0.542 22.109 -7.281 1 94.75 124 PRO B N 1
ATOM 2284 C CA . PRO B 1 124 ? 1.689 22.375 -6.414 1 94.75 124 PRO B CA 1
ATOM 2285 C C . PRO B 1 124 ? 2.359 21.094 -5.906 1 94.75 124 PRO B C 1
ATOM 2287 O O . PRO B 1 124 ? 3.588 21 -5.887 1 94.75 124 PRO B O 1
ATOM 2290 N N . SER B 1 125 ? 1.568 20.094 -5.5 1 96.56 125 SER B N 1
ATOM 2291 C CA . SER B 1 125 ? 2.121 18.828 -5.039 1 96.56 125 SER B CA 1
ATOM 2292 C C . SER B 1 125 ? 2.818 18.094 -6.172 1 96.56 125 SER B C 1
ATOM 2294 O O . SER B 1 125 ? 3.91 17.547 -5.988 1 96.56 125 SER B O 1
ATOM 2296 N N . ILE B 1 126 ? 2.189 18.047 -7.305 1 97.69 126 ILE B N 1
ATOM 2297 C CA . ILE B 1 126 ? 2.74 17.359 -8.469 1 97.69 126 ILE B CA 1
ATOM 2298 C C . ILE B 1 126 ? 4.109 17.953 -8.812 1 97.69 126 ILE B C 1
ATOM 2300 O O . ILE B 1 126 ? 5.082 17.203 -8.977 1 97.69 126 ILE B O 1
ATOM 2304 N N . LYS B 1 127 ? 4.211 19.25 -8.852 1 96.88 127 LYS B N 1
ATOM 2305 C CA . LYS B 1 127 ? 5.477 19.922 -9.133 1 96.88 127 LYS B CA 1
ATOM 2306 C C . LYS B 1 127 ? 6.52 19.609 -8.07 1 96.88 127 LYS B C 1
ATOM 2308 O O . LYS B 1 127 ? 7.695 19.391 -8.383 1 96.88 127 LYS B O 1
ATOM 2313 N N . PHE B 1 128 ? 6.109 19.609 -6.84 1 97 128 PHE B N 1
ATOM 2314 C CA . PHE B 1 128 ? 6.984 19.266 -5.727 1 97 128 PHE B CA 1
ATOM 2315 C C . PHE B 1 128 ? 7.586 17.891 -5.918 1 97 128 PHE B C 1
ATOM 2317 O O . PHE B 1 128 ? 8.797 17.703 -5.805 1 97 128 PHE B O 1
ATOM 2324 N N . TYR B 1 129 ? 6.77 16.875 -6.258 1 97.94 129 TYR B N 1
ATOM 2325 C CA . TYR B 1 129 ? 7.215 15.492 -6.391 1 97.94 129 TYR B CA 1
ATOM 2326 C C . TYR B 1 129 ? 8.086 15.312 -7.629 1 97.94 129 TYR B C 1
ATOM 2328 O O . TYR B 1 129 ? 9.07 14.578 -7.598 1 97.94 129 TYR B O 1
ATOM 2336 N N . GLU B 1 130 ? 7.695 15.953 -8.672 1 97.19 130 GLU B N 1
ATOM 2337 C CA . GLU B 1 130 ? 8.508 15.914 -9.883 1 97.19 130 GLU B CA 1
ATOM 2338 C C . GLU B 1 130 ? 9.891 16.516 -9.641 1 97.19 130 GLU B C 1
ATOM 2340 O O . GLU B 1 130 ? 10.898 15.992 -10.125 1 97.19 130 GLU B O 1
ATOM 2345 N N . ASN B 1 131 ? 9.938 17.609 -8.883 1 95.75 131 ASN B N 1
ATOM 2346 C CA . ASN B 1 131 ? 11.203 18.25 -8.547 1 95.75 131 ASN B CA 1
ATOM 2347 C C . ASN B 1 131 ? 12.062 17.344 -7.664 1 95.75 131 ASN B C 1
ATOM 2349 O O . ASN B 1 131 ? 13.289 17.453 -7.672 1 95.75 131 ASN B O 1
ATOM 2353 N N . LEU B 1 132 ? 11.453 16.469 -6.895 1 95.88 132 LEU B N 1
ATOM 2354 C CA . LEU B 1 132 ? 12.156 15.5 -6.066 1 95.88 132 LEU B CA 1
ATOM 2355 C C . LEU B 1 132 ? 12.797 14.414 -6.926 1 95.88 132 LEU B C 1
ATOM 2357 O O . LEU B 1 132 ? 13.625 13.641 -6.441 1 95.88 132 LEU B O 1
ATOM 2361 N N . GLY B 1 133 ? 12.359 14.32 -8.195 1 97.12 133 GLY B N 1
ATOM 2362 C CA . GLY B 1 133 ? 12.852 13.281 -9.094 1 97.12 133 GLY B CA 1
ATOM 2363 C C . GLY B 1 133 ? 11.953 12.062 -9.133 1 97.12 133 GLY B C 1
ATOM 2364 O O . GLY B 1 133 ? 12.328 11.031 -9.703 1 97.12 133 GLY B O 1
ATOM 2365 N N . ALA B 1 134 ? 10.797 12.156 -8.484 1 98.19 134 ALA B N 1
ATOM 2366 C CA . ALA B 1 134 ? 9.867 11.031 -8.516 1 98.19 134 ALA B CA 1
ATOM 2367 C C . ALA B 1 134 ? 9.305 10.828 -9.914 1 98.19 134 ALA B C 1
ATOM 2369 O O . ALA B 1 134 ? 9.07 11.789 -10.648 1 98.19 134 ALA B O 1
ATOM 2370 N N . LYS B 1 135 ? 9.031 9.602 -10.25 1 98 135 LYS B N 1
ATOM 2371 C CA . LYS B 1 135 ? 8.492 9.266 -11.562 1 98 135 LYS B CA 1
ATOM 2372 C C . LYS B 1 135 ? 7.02 8.867 -11.461 1 98 135 LYS B C 1
ATOM 2374 O O . LYS B 1 135 ? 6.621 8.164 -10.531 1 98 135 LYS B O 1
ATOM 2379 N N . ARG B 1 136 ? 6.34 9.375 -12.438 1 97.5 136 ARG B N 1
ATOM 2380 C CA . ARG B 1 136 ? 4.949 8.945 -12.531 1 97.5 136 ARG B CA 1
ATOM 2381 C C . ARG B 1 136 ? 4.855 7.504 -13.031 1 97.5 136 ARG B C 1
ATOM 2383 O O . ARG B 1 136 ? 5.598 7.105 -13.93 1 97.5 136 ARG B O 1
ATOM 2390 N N . GLN B 1 137 ? 3.938 6.738 -12.352 1 97.25 137 GLN B N 1
ATOM 2391 C CA . GLN B 1 137 ? 3.627 5.379 -12.781 1 97.25 137 GLN B CA 1
ATOM 2392 C C . GLN B 1 137 ? 2.299 5.332 -13.539 1 97.25 137 GLN B C 1
ATOM 2394 O O . GLN B 1 137 ? 1.295 5.871 -13.07 1 97.25 137 GLN B O 1
ATOM 2399 N N . SER B 1 138 ? 2.342 4.801 -14.773 1 96 138 SER B N 1
ATOM 2400 C CA . SER B 1 138 ? 1.139 4.703 -15.594 1 96 138 SER B CA 1
ATOM 2401 C C . SER B 1 138 ? 0.889 3.268 -16.047 1 96 138 SER B C 1
ATOM 2403 O O . SER B 1 138 ? 1.733 2.393 -15.836 1 96 138 SER B O 1
ATOM 2405 N N . GLY B 1 139 ? -0.289 3.006 -16.516 1 96.12 139 GLY B N 1
ATOM 2406 C CA . GLY B 1 139 ? -0.608 1.701 -17.078 1 96.12 139 GLY B CA 1
ATOM 2407 C C . GLY B 1 139 ? -1.346 0.8 -16.109 1 96.12 139 GLY B C 1
ATOM 2408 O O . GLY B 1 139 ? -1.581 -0.375 -16.391 1 96.12 139 GLY B O 1
ATOM 2409 N N . TRP B 1 140 ? -1.71 1.355 -14.969 1 96.56 140 TRP B N 1
ATOM 2410 C CA . TRP B 1 140 ? -2.396 0.57 -13.953 1 96.56 140 TRP B CA 1
ATOM 2411 C C . TRP B 1 140 ? -3.754 1.182 -13.617 1 96.56 140 TRP B C 1
ATOM 2413 O O . TRP B 1 140 ? -3.895 2.406 -13.562 1 96.56 140 TRP B O 1
ATOM 2423 N N . LEU B 1 141 ? -4.656 0.338 -13.406 1 97.5 141 LEU B N 1
ATOM 2424 C CA . LEU B 1 141 ? -5.949 0.711 -12.852 1 97.5 141 LEU B CA 1
ATOM 2425 C C . LEU B 1 141 ? -6.031 0.344 -11.375 1 97.5 141 LEU B C 1
ATOM 2427 O O . LEU B 1 141 ? -5.68 -0.773 -10.984 1 97.5 141 LEU B O 1
ATOM 2431 N N . LYS B 1 142 ? -6.453 1.271 -10.578 1 98.06 142 LYS B N 1
ATOM 2432 C CA . LYS B 1 142 ? -6.617 1.015 -9.156 1 98.06 142 LYS B CA 1
ATOM 2433 C C . LYS B 1 142 ? -8.031 0.542 -8.844 1 98.06 142 LYS B C 1
ATOM 2435 O O . LYS B 1 142 ? -9.008 1.133 -9.312 1 98.06 142 LYS B O 1
ATOM 2440 N N . PHE B 1 143 ? -8.133 -0.585 -8.062 1 98.69 143 PHE B N 1
ATOM 2441 C CA . PHE B 1 143 ? -9.414 -1.146 -7.648 1 98.69 143 PHE B CA 1
ATOM 2442 C C . PHE B 1 143 ? -9.539 -1.153 -6.133 1 98.69 143 PHE B C 1
ATOM 2444 O O . PHE B 1 143 ? -8.531 -1.233 -5.422 1 98.69 143 PHE B O 1
ATOM 2451 N N . ARG B 1 144 ? -10.828 -1.026 -5.723 1 98.62 144 ARG B N 1
ATOM 2452 C CA . ARG B 1 144 ? -11.086 -1.012 -4.285 1 98.62 144 ARG B CA 1
ATOM 2453 C C . ARG B 1 144 ? -12.375 -1.75 -3.953 1 98.62 144 ARG B C 1
ATOM 2455 O O . ARG B 1 144 ? -13.375 -1.624 -4.668 1 98.62 144 ARG B O 1
ATOM 2462 N N . LEU B 1 145 ? -12.289 -2.588 -2.936 1 98.62 145 LEU B N 1
ATOM 2463 C CA . LEU B 1 145 ? -13.453 -3.076 -2.211 1 98.62 145 LEU B CA 1
ATOM 2464 C C . LEU B 1 145 ? -13.586 -2.377 -0.862 1 98.62 145 LEU B C 1
ATOM 2466 O O . LEU B 1 145 ? -12.609 -2.252 -0.123 1 98.62 145 LEU B O 1
ATOM 2470 N N . THR B 1 146 ? -14.797 -1.896 -0.555 1 97.69 146 THR B N 1
ATOM 2471 C CA . THR B 1 146 ? -15.07 -1.276 0.737 1 97.69 146 THR B CA 1
ATOM 2472 C C . THR B 1 146 ? -15.898 -2.207 1.62 1 97.69 146 THR B C 1
ATOM 2474 O O . THR B 1 146 ? -16.125 -3.367 1.27 1 97.69 146 THR B O 1
ATOM 2477 N N . LYS B 1 147 ? -16.203 -1.686 2.764 1 95.81 147 LYS B N 1
ATOM 2478 C CA . LYS B 1 147 ? -16.844 -2.49 3.793 1 95.81 147 LYS B CA 1
ATOM 2479 C C . LYS B 1 147 ? -18.047 -3.252 3.225 1 95.81 147 LYS B C 1
ATOM 2481 O O . LYS B 1 147 ? -18.219 -4.438 3.508 1 95.81 147 LYS B O 1
ATOM 2486 N N . ASP B 1 148 ? -18.859 -2.633 2.4 1 95.56 148 ASP B N 1
ATOM 2487 C CA . ASP B 1 148 ? -20.062 -3.26 1.87 1 95.56 148 ASP B CA 1
ATOM 2488 C C . ASP B 1 148 ? -19.719 -4.414 0.932 1 95.56 148 ASP B C 1
ATOM 2490 O O . ASP B 1 148 ? -20.266 -5.512 1.062 1 95.56 148 ASP B O 1
ATOM 2494 N N . GLU B 1 149 ? -18.875 -4.145 -0.043 1 96.88 149 GLU B N 1
ATOM 2495 C CA . GLU B 1 149 ? -18.484 -5.188 -0.98 1 96.88 149 GLU B CA 1
ATOM 2496 C C . GLU B 1 149 ? -17.766 -6.328 -0.263 1 96.88 149 GLU B C 1
ATOM 2498 O O . GLU B 1 149 ? -17.953 -7.5 -0.604 1 96.88 149 GLU B O 1
ATOM 2503 N N . ILE B 1 150 ? -16.922 -5.965 0.745 1 97.75 150 ILE B N 1
ATOM 2504 C CA . ILE B 1 150 ? -16.203 -6.961 1.537 1 97.75 150 ILE B CA 1
ATOM 2505 C C . ILE B 1 150 ? -17.203 -7.871 2.242 1 97.75 150 ILE B C 1
ATOM 2507 O O . ILE B 1 150 ? -17.109 -9.102 2.162 1 97.75 150 ILE B O 1
ATOM 2511 N N . ALA B 1 151 ? -18.188 -7.301 2.846 1 96.69 151 ALA B N 1
ATOM 2512 C CA . ALA B 1 151 ? -19.203 -8.078 3.547 1 96.69 151 ALA B CA 1
ATOM 2513 C C . ALA B 1 151 ? -19.984 -8.961 2.578 1 96.69 151 ALA B C 1
ATOM 2515 O O . ALA B 1 151 ? -20.297 -10.117 2.895 1 96.69 151 ALA B O 1
ATOM 2516 N N . GLN B 1 152 ? -20.281 -8.453 1.404 1 96.56 152 GLN B N 1
ATOM 2517 C CA . GLN B 1 152 ? -21.047 -9.195 0.404 1 96.56 152 GLN B CA 1
ATOM 2518 C C . GLN B 1 152 ? -20.266 -10.422 -0.073 1 96.56 152 GLN B C 1
ATOM 2520 O O . GLN B 1 152 ? -20.828 -11.516 -0.181 1 96.56 152 GLN B O 1
ATOM 2525 N N . ILE B 1 153 ? -19.016 -10.234 -0.343 1 96.38 153 ILE B N 1
ATOM 2526 C CA . ILE B 1 153 ? -18.172 -11.328 -0.823 1 96.38 153 ILE B CA 1
ATOM 2527 C C . ILE B 1 153 ? -18 -12.367 0.284 1 96.38 153 ILE B C 1
ATOM 2529 O O . ILE B 1 153 ? -18.031 -13.57 0.026 1 96.38 153 ILE B O 1
ATOM 2533 N N . ALA B 1 154 ? -17.828 -11.883 1.541 1 93.5 154 ALA B N 1
ATOM 2534 C CA . ALA B 1 154 ? -17.641 -12.773 2.684 1 93.5 154 ALA B CA 1
ATOM 2535 C C . ALA B 1 154 ? -18.875 -13.656 2.9 1 93.5 154 ALA B C 1
ATOM 2537 O O . ALA B 1 154 ? -18.75 -14.82 3.285 1 93.5 154 ALA B O 1
ATOM 2538 N N . ARG B 1 155 ? -19.969 -13.109 2.619 1 90.88 155 ARG B N 1
ATOM 2539 C CA . ARG B 1 155 ? -21.219 -13.82 2.875 1 90.88 155 ARG B CA 1
ATOM 2540 C C . ARG B 1 155 ? -21.594 -14.703 1.693 1 90.88 155 ARG B C 1
ATOM 2542 O O . ARG B 1 155 ? -22.422 -15.617 1.832 1 90.88 155 ARG B O 1
ATOM 2549 N N . GLY B 1 156 ? -20.891 -14.617 0.499 1 83.44 156 GLY B N 1
ATOM 2550 C CA . GLY B 1 156 ? -21.234 -15.422 -0.66 1 83.44 156 GLY B CA 1
ATOM 2551 C C . GLY B 1 156 ? -22.438 -14.891 -1.424 1 83.44 156 GLY B C 1
ATOM 2552 O O . GLY B 1 156 ? -23.453 -14.523 -0.824 1 83.44 156 GLY B O 1
#

pLDDT: mean 97.47, std 1.86, range [83.06, 98.94]

Secondary structure (DSSP, 8-state):
-EEEE--GGGHHHHHHHHHHHHHHTT-GGG----HHHHHIIIIIS-SSEEEEEEETTEEEEEEEEEEEEETTTTEEEEEEEEEEE-GGGTTSSHHHHHHHHHHHHHHHHT---EEEEEETT-HHHHHHHHHTT-EEE-SEEEEEE-HHHHHHHHH-/-EEEE--GGGHHHHHHHHHHHHHHTT-GGG----HHHHHIIIIIS-SSEEEEEEETTEEEEEEEEEEEEETTTTEEEEEEEEEEE-GGGTTSSHHHHHHHHHHHHHHHHT---EEEEEETT-HHHHHHHHHTT-EEE-SEEEEEE-HHHHHHHHH-

Organism: Campylobacter curvus (strain 525.92) (NCBI:txid360105)

Nearest PDB structures (foldseek):
  2fe7-assembly1_B  TM=9.713E-01  e=1.313E-18  Pseudomonas aeruginosa UCBPP-PA14
  7n1l-assembly7_P  TM=8.536E-01  e=2.089E-12  Brucella abortus 2308
  7n1l-assembly4_F  TM=8.334E-01  e=1.534E-11  Brucella abortus 2308
  8a9o-assembly1_A  TM=8.505E-01  e=5.553E-11  Acinetobacter baumannii
  7n1l-assembly6_I  TM=8.175E-01  e=1.636E-11  Brucella abortus 2308